Protein AF-A0A166AP50-F1 (afdb_monomer_lite)

Organism: NCBI:txid1759441

pLDDT: mean 70.01, std 17.99, range [34.53, 91.94]

Structure (mmCIF, N/CA/C/O backbone):
data_AF-A0A166AP50-F1
#
_entry.id   AF-A0A166AP50-F1
#
loop_
_atom_site.group_PDB
_atom_site.id
_atom_site.type_symbol
_atom_site.label_atom_id
_atom_site.label_alt_id
_atom_site.label_comp_id
_atom_site.label_asym_id
_atom_site.label_entity_id
_atom_site.label_seq_id
_atom_site.pdbx_PDB_ins_code
_atom_site.Cartn_x
_atom_site.Cartn_y
_atom_site.Cartn_z
_atom_site.occupancy
_atom_site.B_iso_or_equiv
_atom_site.auth_seq_id
_atom_site.auth_comp_id
_atom_site.auth_asym_id
_atom_site.auth_atom_id
_atom_site.pdbx_PDB_model_num
ATOM 1 N N . MET A 1 1 ? -9.396 -6.722 -19.749 1.00 67.81 1 MET A N 1
ATOM 2 C CA . MET A 1 1 ? -10.094 -6.698 -18.442 1.00 67.81 1 MET A CA 1
ATOM 3 C C . MET A 1 1 ? -10.634 -5.294 -18.205 1.00 67.81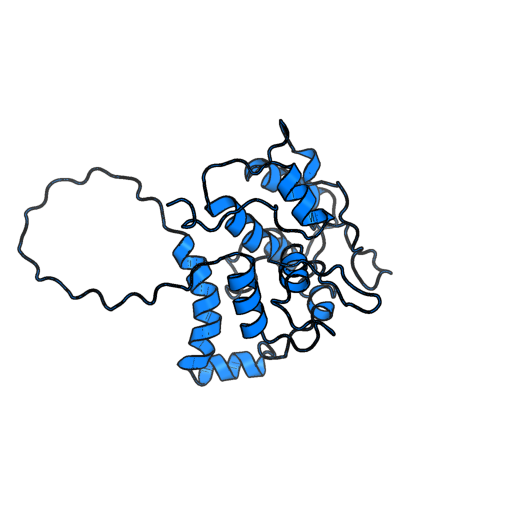 1 MET A C 1
ATOM 5 O O . MET A 1 1 ? -9.924 -4.357 -18.545 1.00 67.81 1 MET A O 1
ATOM 9 N N . ILE A 1 2 ? -11.863 -5.146 -17.704 1.00 80.31 2 ILE A N 1
ATOM 10 C CA . ILE A 1 2 ? -12.568 -3.852 -17.599 1.00 80.31 2 ILE A CA 1
ATOM 11 C C . ILE A 1 2 ? -12.226 -3.186 -16.254 1.00 80.31 2 ILE A C 1
ATOM 13 O O . ILE A 1 2 ? -12.218 -3.864 -15.229 1.00 80.31 2 ILE A O 1
ATOM 17 N N . TYR A 1 3 ? -11.908 -1.888 -16.265 1.00 83.44 3 TYR A N 1
ATOM 18 C CA . TYR A 1 3 ? -11.731 -1.074 -15.056 1.00 83.44 3 TYR A CA 1
ATOM 19 C C . TYR A 1 3 ? -13.018 -0.303 -14.770 1.00 83.44 3 TYR A C 1
ATOM 21 O O . TYR A 1 3 ? -13.539 0.373 -15.657 1.00 83.44 3 TYR A O 1
ATOM 29 N N . PHE A 1 4 ? -13.505 -0.386 -13.536 1.00 82.56 4 PHE A N 1
ATOM 30 C CA . PHE A 1 4 ? -14.665 0.363 -13.071 1.00 82.56 4 PHE A CA 1
ATOM 31 C C . PHE A 1 4 ? -14.190 1.567 -12.245 1.00 82.56 4 PHE A C 1
ATOM 33 O O . PHE A 1 4 ? -13.560 1.370 -11.201 1.00 82.56 4 PHE A O 1
ATOM 40 N N . PRO A 1 5 ? -14.444 2.815 -12.693 1.00 81.88 5 PRO A N 1
ATOM 41 C CA . PRO A 1 5 ? -14.140 3.986 -11.887 1.00 81.88 5 PRO A CA 1
ATOM 42 C C . PRO A 1 5 ? -15.022 3.970 -10.628 1.00 81.88 5 PRO A C 1
ATOM 44 O O . PRO A 1 5 ? -16.209 3.648 -10.729 1.00 81.88 5 PRO A O 1
ATOM 47 N N . PRO A 1 6 ? -14.479 4.307 -9.450 1.00 79.62 6 PRO A N 1
ATOM 48 C CA . PRO A 1 6 ? -15.275 4.234 -8.229 1.00 79.62 6 PRO A CA 1
ATOM 49 C C . PRO A 1 6 ? -16.390 5.269 -8.187 1.00 79.62 6 PRO A C 1
ATOM 51 O O . PRO A 1 6 ? -16.251 6.379 -8.704 1.00 79.62 6 PRO A O 1
ATOM 54 N N . GLN A 1 7 ? -17.489 4.870 -7.567 1.00 85.25 7 GLN A N 1
ATOM 55 C CA . GLN A 1 7 ? -18.747 5.593 -7.509 1.00 85.25 7 GLN A CA 1
ATOM 56 C C . GLN A 1 7 ? -18.867 6.371 -6.196 1.00 85.25 7 GLN A C 1
ATOM 58 O O . GLN A 1 7 ? -18.158 6.119 -5.217 1.00 85.25 7 GLN A O 1
ATOM 63 N N . THR A 1 8 ? -19.777 7.344 -6.166 1.00 84.00 8 THR A N 1
ATOM 64 C CA . THR A 1 8 ? -20.123 8.051 -4.929 1.00 84.00 8 THR A CA 1
ATOM 65 C C . THR A 1 8 ? -20.653 7.049 -3.902 1.00 84.00 8 THR A C 1
ATOM 67 O O . THR A 1 8 ? -21.642 6.371 -4.163 1.00 84.00 8 THR A O 1
ATOM 70 N N . GLY A 1 9 ? -19.999 6.969 -2.739 1.00 83.06 9 GLY A N 1
ATOM 71 C CA . GLY A 1 9 ? -20.327 6.018 -1.668 1.00 83.06 9 GLY A CA 1
ATOM 72 C C . GLY A 1 9 ? -19.375 4.822 -1.557 1.00 83.06 9 GLY A C 1
ATOM 73 O O . GLY A 1 9 ? -19.423 4.114 -0.554 1.00 83.06 9 GLY A O 1
ATOM 74 N N . ASP A 1 10 ? -18.472 4.620 -2.521 1.00 81.69 10 ASP A N 1
ATOM 75 C CA . ASP A 1 10 ? -17.470 3.557 -2.432 1.00 81.69 10 ASP A CA 1
ATOM 76 C C . ASP A 1 10 ? -16.411 3.877 -1.363 1.00 81.69 10 ASP A C 1
ATOM 78 O O . ASP A 1 10 ? -15.706 4.888 -1.435 1.00 81.69 10 ASP A O 1
ATOM 82 N N . VAL A 1 11 ? -16.225 2.968 -0.403 1.00 78.81 11 VAL A N 1
ATOM 83 C CA . VAL A 1 11 ? -15.123 3.037 0.570 1.00 78.81 11 VAL A CA 1
ATOM 84 C C . VAL A 1 11 ? -13.839 2.574 -0.109 1.00 78.81 11 VAL A C 1
ATOM 86 O O . VAL A 1 11 ? -13.743 1.423 -0.529 1.00 78.81 11 VAL A O 1
ATOM 89 N N . ARG A 1 12 ? -12.818 3.427 -0.214 1.00 80.19 12 ARG A N 1
ATOM 90 C CA . ARG A 1 12 ? -11.516 3.032 -0.777 1.00 80.19 12 ARG A CA 1
ATOM 91 C C . ARG A 1 12 ? -10.501 2.739 0.320 1.00 80.19 12 ARG A C 1
ATOM 93 O O . ARG A 1 12 ? -10.423 3.450 1.313 1.00 80.19 12 ARG A O 1
ATOM 100 N N . SER A 1 13 ? -9.670 1.723 0.101 1.00 81.38 13 SER A N 1
ATOM 101 C CA . SER A 1 13 ? -8.491 1.499 0.941 1.00 81.38 13 SER A CA 1
ATOM 102 C C . SER A 1 13 ? -7.396 2.519 0.620 1.00 81.38 13 SER A C 1
ATOM 104 O O . SER A 1 13 ? -7.182 2.860 -0.546 1.00 81.38 13 SER A O 1
ATOM 106 N N . LEU A 1 14 ? -6.648 2.946 1.641 1.00 79.88 14 LEU A N 1
ATOM 107 C CA . LEU A 1 14 ? -5.402 3.698 1.460 1.00 79.88 14 LEU A CA 1
ATOM 108 C C . LEU A 1 14 ? -4.290 2.847 0.839 1.00 79.88 14 LEU A C 1
ATOM 110 O O . LEU A 1 14 ? -3.341 3.399 0.277 1.00 79.88 14 LEU A O 1
ATOM 114 N N . LEU A 1 15 ? -4.416 1.517 0.880 1.00 83.44 15 LEU A N 1
ATOM 115 C CA . LEU A 1 15 ? -3.436 0.604 0.313 1.00 83.44 15 LEU A CA 1
ATOM 116 C C . LEU A 1 15 ? -3.458 0.681 -1.219 1.00 83.44 15 LEU A C 1
ATOM 118 O O . LEU A 1 15 ? -4.452 0.279 -1.839 1.00 83.44 15 LEU A O 1
ATOM 122 N N . PRO A 1 16 ? -2.356 1.115 -1.865 1.00 82.88 16 PRO A N 1
ATOM 123 C CA . PRO A 1 16 ? -2.308 1.223 -3.324 1.00 82.88 16 PRO A CA 1
ATOM 124 C C . PRO A 1 16 ? -2.510 -0.104 -4.026 1.00 82.88 16 PRO A C 1
ATOM 126 O O . PRO A 1 16 ? -2.957 -0.128 -5.167 1.00 82.88 16 PRO A O 1
ATOM 129 N N . ALA A 1 17 ? -2.276 -1.206 -3.319 1.00 85.19 17 ALA A N 1
ATOM 130 C CA . ALA A 1 17 ? -2.485 -2.526 -3.863 1.00 85.19 17 ALA A CA 1
ATOM 131 C C . ALA A 1 17 ? -3.955 -2.925 -4.015 1.00 85.19 17 ALA A C 1
ATOM 133 O O . ALA A 1 17 ? -4.316 -3.647 -4.940 1.00 85.19 17 ALA A O 1
ATOM 134 N N . LEU A 1 18 ? -4.820 -2.450 -3.119 1.00 88.06 18 LEU A N 1
ATOM 135 C CA . LEU A 1 18 ? -6.215 -2.884 -3.090 1.00 88.06 18 LEU A CA 1
ATOM 136 C C . LEU A 1 18 ? -7.092 -2.101 -4.060 1.00 88.06 18 LEU A C 1
ATOM 138 O O . LEU A 1 18 ? -8.064 -2.650 -4.566 1.00 88.06 18 LEU A O 1
ATOM 142 N N . GLY A 1 19 ? -6.728 -0.856 -4.375 1.00 86.19 19 GLY A N 1
ATOM 143 C CA . GLY A 1 19 ? -7.455 -0.033 -5.343 1.00 86.19 19 GLY A CA 1
ATOM 144 C C . GLY A 1 19 ? -7.592 -0.687 -6.727 1.00 86.19 19 GLY A C 1
ATOM 145 O O . GLY A 1 19 ? -8.724 -0.874 -7.176 1.00 86.19 19 GLY A O 1
ATOM 146 N N . PRO A 1 20 ? -6.493 -1.110 -7.385 1.00 88.00 20 PRO A N 1
ATOM 147 C CA . PRO A 1 20 ? -6.577 -1.787 -8.672 1.00 88.00 20 PRO A CA 1
ATOM 148 C C . PRO A 1 20 ? -7.353 -3.099 -8.595 1.00 88.00 20 PRO A C 1
ATOM 150 O O . PRO A 1 20 ? -8.113 -3.410 -9.504 1.00 88.00 20 PRO A O 1
ATOM 153 N N . VAL A 1 21 ? -7.173 -3.866 -7.517 1.00 88.94 21 VAL A N 1
ATOM 154 C CA . VAL A 1 21 ? -7.848 -5.152 -7.302 1.00 88.94 21 VAL A CA 1
ATOM 155 C C . VAL A 1 21 ? -9.364 -4.952 -7.173 1.00 88.94 21 VAL A C 1
ATOM 157 O O . VAL A 1 21 ? -10.136 -5.650 -7.832 1.00 88.94 21 VAL A O 1
ATOM 160 N N . ALA A 1 22 ? -9.793 -3.951 -6.400 1.00 88.81 22 ALA A N 1
ATOM 161 C CA . ALA A 1 22 ? -11.196 -3.574 -6.251 1.00 88.81 22 ALA A CA 1
ATOM 162 C C . ALA A 1 22 ? -11.792 -3.022 -7.554 1.00 88.81 22 ALA A C 1
ATOM 164 O O . ALA A 1 22 ? -12.825 -3.510 -8.002 1.00 88.81 22 ALA A O 1
ATOM 165 N N . GLY A 1 23 ? -11.113 -2.079 -8.221 1.00 85.62 23 GLY A N 1
ATOM 166 C CA . GLY A 1 23 ? -11.576 -1.481 -9.485 1.00 85.62 23 GLY A CA 1
ATOM 167 C C . GLY A 1 23 ? -11.667 -2.476 -10.647 1.00 85.62 23 GLY A C 1
ATOM 168 O O . GLY A 1 23 ? -12.289 -2.205 -11.670 1.00 85.62 23 GLY A O 1
ATOM 169 N N . ARG A 1 24 ? -11.058 -3.651 -10.484 1.00 88.62 24 ARG A N 1
ATOM 170 C CA . ARG A 1 24 ? -11.100 -4.789 -11.405 1.00 88.62 24 ARG A CA 1
ATOM 171 C C . ARG A 1 24 ? -12.185 -5.818 -11.063 1.00 88.62 24 ARG A C 1
ATOM 173 O O . ARG A 1 24 ? -12.319 -6.807 -11.776 1.00 88.62 24 ARG A O 1
ATOM 180 N N . GLY A 1 25 ? -12.945 -5.599 -9.989 1.00 89.25 25 GLY A N 1
ATOM 181 C CA . GLY A 1 25 ? -14.020 -6.486 -9.542 1.00 89.25 25 GLY A CA 1
ATOM 182 C C . GLY A 1 25 ? -13.542 -7.749 -8.822 1.00 89.25 25 GLY A C 1
ATOM 183 O O . GLY A 1 25 ? -14.318 -8.687 -8.670 1.00 89.25 25 GLY A O 1
ATOM 184 N N . HIS A 1 26 ? -12.279 -7.808 -8.382 1.00 90.75 26 HIS A N 1
ATOM 185 C CA . HIS A 1 26 ? -11.788 -8.943 -7.591 1.00 90.75 26 HIS A CA 1
ATOM 186 C C . HIS A 1 26 ? -12.208 -8.864 -6.118 1.00 90.75 26 HIS A C 1
ATOM 188 O O . HIS A 1 26 ? -12.173 -9.877 -5.423 1.00 90.75 26 HIS A O 1
ATOM 194 N N . LEU A 1 27 ? -12.593 -7.675 -5.643 1.00 90.12 27 LEU A N 1
ATOM 195 C CA . LEU A 1 27 ? -13.202 -7.479 -4.328 1.00 90.12 27 LEU A CA 1
ATOM 196 C C . LEU A 1 27 ? -14.706 -7.188 -4.470 1.00 90.12 27 LEU A C 1
ATOM 198 O O . LEU A 1 27 ? -15.123 -6.651 -5.500 1.00 90.12 27 LEU A O 1
ATOM 202 N N . PRO A 1 28 ? -15.524 -7.536 -3.458 1.00 84.25 28 PRO A N 1
ATOM 203 C CA . PRO A 1 28 ? -16.966 -7.314 -3.483 1.00 84.25 28 PRO A CA 1
ATOM 204 C C . PRO A 1 28 ? -17.310 -5.831 -3.727 1.00 84.25 28 PRO A C 1
ATOM 206 O O . PRO A 1 28 ? -16.818 -4.961 -3.010 1.00 84.25 28 PRO A O 1
ATOM 209 N N . PRO A 1 29 ? -18.174 -5.512 -4.704 1.00 63.59 29 PRO A N 1
ATOM 210 C CA . PRO A 1 29 ? -18.153 -4.203 -5.356 1.00 63.59 29 PRO A CA 1
ATOM 211 C C . PRO A 1 29 ? -18.789 -3.022 -4.608 1.00 63.59 29 PRO A C 1
ATOM 213 O O . PRO A 1 29 ? -18.874 -1.966 -5.217 1.00 63.59 29 PRO A O 1
ATOM 216 N N . ARG A 1 30 ? -19.328 -3.147 -3.384 1.00 61.56 30 ARG A N 1
ATOM 217 C CA . ARG A 1 30 ? -20.292 -2.114 -2.920 1.00 61.56 30 ARG A CA 1
ATOM 218 C C . ARG A 1 30 ? -20.227 -1.624 -1.488 1.00 61.56 30 ARG A C 1
ATOM 220 O O . ARG A 1 30 ? -20.853 -0.615 -1.195 1.00 61.56 30 ARG A O 1
ATOM 227 N N . LYS A 1 31 ? -19.495 -2.287 -0.601 1.00 69.31 31 LYS A N 1
ATOM 228 C CA . LYS A 1 31 ? -19.288 -1.751 0.755 1.00 69.31 31 LYS A CA 1
ATOM 229 C C . LYS A 1 31 ? -17.858 -1.867 1.236 1.00 69.31 31 LYS A C 1
ATOM 231 O O . LYS A 1 31 ? -17.455 -1.091 2.089 1.00 69.31 31 LYS A O 1
ATOM 236 N N . ASN A 1 32 ? -17.075 -2.790 0.662 1.00 70.69 32 ASN A N 1
ATOM 237 C CA . ASN A 1 32 ? -15.737 -3.104 1.164 1.00 70.69 32 ASN A CA 1
ATOM 238 C C . ASN A 1 32 ? -15.725 -3.396 2.678 1.00 70.69 32 ASN A C 1
ATOM 240 O O . ASN A 1 32 ? -14.698 -3.283 3.343 1.00 70.69 32 ASN A O 1
ATOM 244 N N . GLU A 1 33 ? -16.891 -3.789 3.175 1.00 80.75 33 GLU A N 1
ATOM 245 C CA . GLU A 1 33 ? -17.171 -4.321 4.488 1.00 80.75 33 GLU A CA 1
ATOM 246 C C . GLU A 1 33 ? -17.201 -5.840 4.343 1.00 80.75 33 GLU A C 1
ATOM 248 O O . GLU A 1 33 ? -17.450 -6.386 3.263 1.00 80.75 33 GLU A O 1
ATOM 253 N N . ASP A 1 34 ? -16.906 -6.517 5.437 1.00 86.56 34 ASP A N 1
ATOM 254 C CA . ASP A 1 34 ? -16.949 -7.963 5.544 1.00 86.56 34 ASP A CA 1
ATOM 255 C C . ASP A 1 34 ? -16.069 -8.771 4.569 1.00 86.56 34 ASP A C 1
ATOM 257 O O . ASP A 1 34 ? -16.390 -9.895 4.170 1.00 86.56 34 ASP A O 1
ATOM 261 N N . ILE A 1 35 ? -14.902 -8.239 4.205 1.00 88.50 35 ILE A N 1
ATOM 262 C CA . ILE A 1 35 ? -13.939 -8.949 3.364 1.00 88.50 35 ILE A CA 1
ATOM 263 C C . ILE A 1 35 ? -13.216 -9.992 4.215 1.00 88.50 35 ILE A C 1
ATOM 265 O O . ILE A 1 35 ? -12.346 -9.673 5.022 1.00 88.50 35 ILE A O 1
ATOM 269 N N . SER A 1 36 ? -13.529 -11.272 4.021 1.00 88.81 36 SER A N 1
ATOM 270 C CA . SER A 1 36 ? -12.737 -12.330 4.655 1.00 88.81 36 SER A CA 1
ATOM 271 C C . SER A 1 36 ? -11.266 -12.249 4.214 1.00 88.81 36 SER A C 1
ATOM 273 O O . SER A 1 36 ? -10.965 -11.901 3.067 1.00 88.81 36 SER A O 1
ATOM 275 N N . LEU A 1 37 ? -10.333 -12.621 5.096 1.00 84.06 37 LEU A N 1
ATOM 276 C CA . LEU A 1 37 ? -8.907 -12.709 4.752 1.00 84.06 37 LEU A CA 1
ATOM 277 C C . LEU A 1 37 ? -8.655 -13.587 3.519 1.00 84.06 37 LEU A C 1
ATOM 279 O O . LEU A 1 37 ? -7.808 -13.260 2.690 1.00 84.06 37 LEU A O 1
ATOM 283 N N . LEU A 1 38 ? -9.418 -14.671 3.368 1.00 86.44 38 LEU A N 1
ATOM 284 C CA . LEU A 1 38 ? -9.333 -15.555 2.210 1.00 86.44 38 LEU A CA 1
ATOM 285 C C . LEU A 1 38 ? -9.783 -14.851 0.922 1.00 86.44 38 LEU A C 1
ATOM 287 O O . LEU A 1 38 ? -9.123 -14.976 -0.110 1.00 86.44 38 LEU A O 1
ATOM 291 N N . THR A 1 39 ? -10.874 -14.080 0.977 1.00 90.00 39 THR A N 1
ATOM 292 C CA . THR A 1 39 ? -11.335 -13.245 -0.143 1.00 90.00 39 THR A CA 1
ATOM 293 C C . THR A 1 39 ? -10.261 -12.233 -0.525 1.00 90.00 39 THR A C 1
ATOM 295 O O . THR A 1 39 ? -9.935 -12.108 -1.702 1.00 90.00 39 THR A O 1
ATOM 298 N N . LEU A 1 40 ? -9.662 -11.561 0.462 1.00 88.06 40 LEU A N 1
ATOM 299 C CA . LEU A 1 40 ? -8.584 -10.599 0.242 1.00 88.06 40 LEU A CA 1
ATOM 300 C C . LEU A 1 40 ? -7.357 -11.254 -0.410 1.00 88.06 40 LEU A C 1
ATOM 302 O O . LEU A 1 40 ? -6.841 -10.740 -1.401 1.00 88.06 40 LEU A O 1
ATOM 306 N N . ALA A 1 41 ? -6.922 -12.408 0.103 1.00 87.06 41 ALA A N 1
ATOM 307 C CA . ALA A 1 41 ? -5.785 -13.154 -0.430 1.00 87.06 41 ALA A CA 1
ATOM 308 C C . ALA A 1 41 ? -6.026 -13.604 -1.879 1.00 87.06 41 ALA A C 1
ATOM 310 O O . ALA A 1 41 ? -5.181 -13.372 -2.743 1.00 87.06 41 ALA A O 1
ATOM 311 N N . ARG A 1 42 ? -7.203 -14.174 -2.177 1.00 89.31 42 ARG A N 1
ATOM 312 C CA . ARG A 1 42 ? -7.589 -14.573 -3.543 1.00 89.31 42 ARG A CA 1
ATOM 313 C C . ARG A 1 42 ? -7.677 -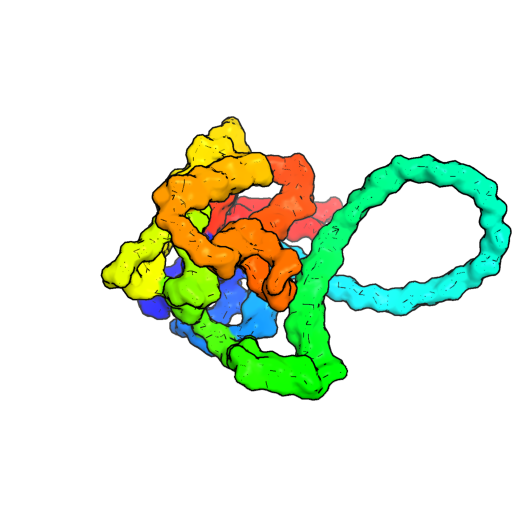13.379 -4.486 1.00 89.31 42 ARG A C 1
ATOM 315 O O . ARG A 1 42 ? -7.252 -13.479 -5.633 1.00 89.31 42 ARG A O 1
ATOM 322 N N . ALA A 1 43 ? -8.197 -12.251 -4.011 1.00 90.56 43 ALA A N 1
ATOM 323 C CA . ALA A 1 43 ? -8.304 -11.037 -4.805 1.00 90.56 43 ALA A CA 1
ATOM 324 C C . ALA A 1 43 ? -6.921 -10.468 -5.154 1.00 90.56 43 ALA A C 1
ATOM 326 O O . ALA A 1 43 ? -6.670 -10.136 -6.312 1.00 90.56 43 ALA A O 1
ATOM 327 N N . LEU A 1 44 ? -5.999 -10.424 -4.185 1.00 88.75 44 LEU A N 1
ATOM 328 C CA . LEU A 1 44 ? -4.601 -10.055 -4.418 1.00 88.75 44 LEU A CA 1
ATOM 329 C C . LEU A 1 44 ? -3.935 -11.018 -5.405 1.00 88.75 44 LEU A C 1
ATOM 331 O O . LEU A 1 44 ? -3.314 -10.574 -6.369 1.00 88.75 44 LEU A O 1
ATOM 335 N N . GLN A 1 45 ? -4.122 -12.324 -5.216 1.00 88.81 45 GLN A N 1
ATOM 336 C CA . GLN A 1 45 ? -3.575 -13.344 -6.102 1.00 88.81 45 GLN A CA 1
ATOM 337 C C . GLN A 1 45 ? -4.061 -13.164 -7.549 1.00 88.81 45 GLN A C 1
ATOM 339 O O . GLN A 1 45 ? -3.252 -13.130 -8.478 1.00 88.81 45 GLN A O 1
ATOM 344 N N . ALA A 1 46 ? -5.370 -12.985 -7.736 1.00 87.94 46 ALA A N 1
ATOM 345 C CA . ALA A 1 46 ? -5.981 -12.781 -9.044 1.00 87.94 46 ALA A CA 1
ATOM 346 C C . ALA A 1 46 ? -5.547 -11.454 -9.687 1.00 87.94 46 ALA A C 1
ATOM 348 O O . ALA A 1 46 ? -5.173 -11.428 -10.860 1.00 87.94 46 ALA A O 1
ATOM 349 N N . GLY A 1 47 ? -5.555 -10.360 -8.921 1.00 88.75 47 GLY A N 1
ATOM 350 C CA . GLY A 1 47 ? -5.259 -9.023 -9.433 1.00 88.75 47 GLY A CA 1
ATOM 351 C C . GLY A 1 47 ? -3.791 -8.810 -9.802 1.00 88.75 47 GLY A C 1
ATOM 352 O O . GLY A 1 47 ? -3.513 -8.094 -10.765 1.00 88.75 47 GLY A O 1
ATOM 353 N N . TYR A 1 48 ? -2.874 -9.467 -9.087 1.00 85.94 48 TYR A N 1
ATOM 354 C CA . TYR A 1 48 ? -1.427 -9.379 -9.308 1.00 85.94 48 TYR A CA 1
ATOM 355 C C . TYR A 1 48 ? -0.841 -10.566 -10.077 1.00 85.94 48 TYR A C 1
ATOM 357 O O . TYR A 1 48 ? 0.367 -10.621 -10.296 1.00 85.94 48 TYR A O 1
ATOM 365 N N . THR A 1 49 ? -1.673 -11.506 -10.536 1.00 86.00 49 THR A N 1
ATOM 366 C CA . THR A 1 49 ? -1.229 -12.738 -11.216 1.00 86.00 49 THR A CA 1
ATOM 367 C C . THR A 1 49 ? -0.196 -13.525 -10.405 1.00 86.00 49 THR A C 1
ATOM 369 O O . THR A 1 49 ? 0.762 -14.072 -10.956 1.00 86.00 49 THR A O 1
ATOM 372 N N . LEU A 1 50 ? -0.372 -13.558 -9.083 1.00 80.00 50 LEU A N 1
ATOM 373 C CA . LEU A 1 50 ? 0.488 -14.352 -8.215 1.00 80.00 50 LEU A CA 1
ATOM 374 C C . LEU A 1 50 ? 0.180 -15.827 -8.479 1.00 80.00 50 LEU A C 1
ATOM 376 O O . LEU A 1 50 ? -0.983 -16.244 -8.504 1.00 80.00 50 LEU A O 1
ATOM 380 N N . SER A 1 51 ? 1.217 -16.618 -8.731 1.00 73.12 51 SER A N 1
ATOM 381 C CA . SER A 1 51 ? 1.066 -18.054 -8.921 1.00 73.12 51 SER A CA 1
ATOM 382 C C . SER A 1 51 ? 0.501 -18.672 -7.643 1.00 73.12 51 SER A C 1
ATOM 384 O O . SER A 1 51 ? 0.860 -18.271 -6.534 1.00 73.12 51 SER A O 1
ATOM 386 N N . SER A 1 52 ? -0.419 -19.632 -7.783 1.00 68.06 52 SER A N 1
ATOM 387 C CA . SER A 1 52 ? -0.788 -20.448 -6.625 1.00 68.06 52 SER A CA 1
ATOM 388 C C . SER A 1 52 ? 0.479 -21.125 -6.114 1.00 68.06 52 SER A C 1
ATOM 390 O O . SER A 1 52 ? 1.261 -21.597 -6.950 1.00 68.06 52 SER A O 1
ATOM 392 N N . PRO A 1 53 ? 0.695 -21.190 -4.787 1.00 59.47 53 PRO A N 1
ATOM 393 C CA . PRO A 1 53 ? 1.787 -21.982 -4.249 1.00 59.47 53 PRO A CA 1
ATOM 394 C C . PRO A 1 53 ? 1.693 -23.378 -4.857 1.00 59.47 53 PRO A C 1
ATOM 396 O O . PRO A 1 53 ? 0.640 -24.020 -4.801 1.00 59.47 53 PRO A O 1
ATOM 399 N N . ARG A 1 54 ? 2.772 -23.822 -5.508 1.00 57.69 54 ARG A N 1
ATOM 400 C CA . ARG A 1 54 ? 2.849 -25.199 -5.982 1.00 57.69 54 ARG A CA 1
ATOM 401 C C . ARG A 1 54 ? 2.781 -26.072 -4.737 1.00 57.69 54 ARG A C 1
ATOM 403 O O . ARG A 1 54 ? 3.617 -25.962 -3.845 1.00 57.69 54 ARG A O 1
ATOM 410 N N . VAL A 1 55 ? 1.744 -26.897 -4.649 1.00 58.22 55 VAL A N 1
ATOM 411 C CA . VAL A 1 55 ? 1.750 -28.009 -3.706 1.00 58.22 55 VAL A CA 1
ATOM 412 C C . VAL A 1 55 ? 2.813 -28.948 -4.245 1.00 58.22 55 VAL A C 1
ATOM 414 O O . VAL A 1 55 ? 2.576 -29.631 -5.242 1.00 58.22 55 VAL A O 1
ATOM 417 N N . ASP A 1 56 ? 4.008 -28.890 -3.661 1.00 63.38 56 ASP A N 1
ATOM 418 C CA . ASP A 1 56 ? 5.074 -29.823 -3.988 1.00 63.38 56 ASP A CA 1
ATOM 419 C C . ASP A 1 56 ? 4.511 -31.231 -3.837 1.00 63.38 56 ASP A C 1
ATOM 421 O O . ASP A 1 56 ? 4.168 -31.678 -2.738 1.00 63.38 56 ASP A O 1
ATOM 425 N N . GLN A 1 57 ? 4.364 -31.923 -4.966 1.00 52.88 57 GLN A N 1
ATOM 426 C CA . GLN A 1 57 ? 4.108 -33.348 -4.921 1.00 52.88 57 GLN A CA 1
ATOM 427 C C . GLN A 1 57 ? 5.291 -33.985 -4.192 1.00 52.88 57 GLN A C 1
ATOM 429 O O . GLN A 1 57 ? 6.434 -33.592 -4.453 1.00 52.88 57 GLN A O 1
ATOM 434 N N . PRO A 1 58 ? 5.049 -34.938 -3.273 1.00 56.44 58 PRO A N 1
ATOM 435 C CA . PRO A 1 58 ? 6.119 -35.578 -2.528 1.00 56.44 58 PRO A CA 1
ATOM 436 C C . PRO A 1 58 ? 7.159 -36.082 -3.524 1.00 56.44 58 PRO A C 1
ATOM 438 O O . PRO A 1 58 ? 6.858 -36.942 -4.356 1.00 56.44 58 PRO A O 1
ATOM 441 N N . ARG A 1 59 ? 8.366 -35.498 -3.468 1.00 52.12 59 ARG A N 1
ATOM 442 C CA . ARG A 1 59 ? 9.505 -35.929 -4.279 1.00 52.12 59 ARG A CA 1
ATOM 443 C C . ARG A 1 59 ? 9.642 -37.430 -4.059 1.00 52.12 59 ARG A C 1
ATOM 445 O O . ARG A 1 59 ? 10.027 -37.866 -2.973 1.00 52.12 59 ARG A O 1
ATOM 452 N N . ARG A 1 60 ? 9.288 -38.226 -5.075 1.00 55.12 60 ARG A N 1
ATOM 453 C CA . ARG A 1 60 ? 9.618 -39.650 -5.099 1.00 55.12 60 ARG A CA 1
ATOM 454 C C . ARG A 1 60 ? 11.123 -39.716 -4.891 1.00 55.12 60 ARG A C 1
ATOM 456 O O . ARG A 1 60 ? 11.872 -39.189 -5.710 1.00 55.12 60 ARG A O 1
ATOM 463 N N . LYS A 1 61 ? 11.548 -40.294 -3.767 1.00 56.59 61 LYS A N 1
ATOM 464 C CA . LYS A 1 61 ? 12.953 -40.594 -3.505 1.00 56.59 61 LYS A CA 1
ATOM 465 C C . LYS A 1 61 ? 13.410 -41.539 -4.615 1.00 56.59 61 LYS A C 1
ATOM 467 O O . LYS A 1 61 ? 13.111 -42.729 -4.562 1.00 56.59 61 LYS A O 1
ATOM 472 N N . LEU A 1 62 ? 14.042 -41.000 -5.656 1.00 56.84 62 LEU A N 1
ATOM 473 C CA . LEU A 1 62 ? 14.791 -41.816 -6.600 1.00 56.84 62 LEU A CA 1
ATOM 474 C C . LEU A 1 62 ? 15.982 -42.384 -5.824 1.00 56.84 62 LEU A C 1
ATOM 476 O O . LEU A 1 62 ? 16.625 -41.662 -5.062 1.00 56.84 62 LEU A O 1
ATOM 480 N N . GLY A 1 63 ? 16.175 -43.695 -5.943 1.00 60.88 63 GLY A N 1
ATOM 481 C CA . GLY A 1 63 ? 17.120 -44.459 -5.143 1.00 60.88 63 GLY A CA 1
ATOM 482 C C . GLY A 1 63 ? 18.537 -43.898 -5.208 1.00 60.88 63 GLY A C 1
ATOM 483 O O . GLY A 1 63 ? 19.018 -43.478 -6.256 1.00 60.88 63 GLY A O 1
ATOM 484 N N . THR A 1 64 ? 19.194 -43.912 -4.057 1.00 53.34 64 THR A N 1
ATOM 485 C CA . THR A 1 64 ? 20.602 -43.576 -3.874 1.00 53.34 64 THR A CA 1
ATOM 486 C C . THR A 1 64 ? 21.482 -44.628 -4.552 1.00 53.34 64 THR A C 1
ATOM 488 O O . THR A 1 64 ? 21.585 -45.749 -4.053 1.00 53.34 64 THR A O 1
ATOM 491 N N . SER A 1 65 ? 22.138 -44.276 -5.658 1.00 58.88 65 SER A N 1
ATOM 492 C CA . SER A 1 65 ? 23.368 -44.944 -6.090 1.00 58.88 65 SER A CA 1
ATOM 493 C C . SER A 1 65 ? 24.562 -44.118 -5.621 1.00 58.88 65 SER A C 1
ATOM 495 O O . SER A 1 65 ? 24.618 -42.915 -5.869 1.00 58.88 65 SER A O 1
ATOM 497 N N . ASN A 1 66 ? 25.485 -44.775 -4.920 1.00 60.81 66 ASN A N 1
ATOM 498 C CA . ASN A 1 66 ? 26.726 -44.211 -4.399 1.00 60.81 66 ASN A CA 1
ATOM 499 C C . ASN A 1 66 ? 27.513 -43.493 -5.502 1.00 60.81 66 ASN A C 1
ATOM 501 O O . ASN A 1 66 ? 27.919 -44.137 -6.469 1.00 60.81 66 ASN A O 1
ATOM 505 N N . GLN A 1 67 ? 27.765 -42.196 -5.332 1.00 49.09 67 GLN A N 1
ATOM 506 C CA . GLN A 1 67 ? 28.764 -41.489 -6.120 1.00 49.09 67 GLN A CA 1
ATOM 507 C C . GLN A 1 67 ? 29.667 -40.660 -5.206 1.00 49.09 67 GLN A C 1
ATOM 509 O O . GLN A 1 67 ? 29.231 -40.023 -4.249 1.00 49.09 67 GLN A O 1
ATOM 514 N N . GLU A 1 68 ? 30.946 -40.816 -5.502 1.00 56.91 68 GLU A N 1
ATOM 515 C CA . GLU A 1 68 ? 32.154 -40.416 -4.801 1.00 56.91 68 GLU A CA 1
ATOM 516 C C . GLU A 1 68 ? 32.305 -38.887 -4.728 1.00 56.91 68 GLU A C 1
ATOM 518 O O . GLU A 1 68 ? 31.984 -38.170 -5.675 1.00 56.91 68 GLU A O 1
ATOM 523 N N . TYR A 1 69 ? 32.763 -38.396 -3.573 1.00 51.09 69 TYR A N 1
ATOM 524 C CA . TYR A 1 69 ? 32.929 -36.975 -3.257 1.00 51.09 69 TYR A CA 1
ATOM 525 C C . TYR A 1 69 ? 34.041 -36.334 -4.105 1.00 51.09 69 TYR A C 1
ATOM 527 O O . TYR A 1 69 ? 35.208 -36.700 -3.976 1.00 51.09 69 TYR A O 1
ATOM 535 N N . ALA A 1 70 ? 33.691 -35.309 -4.883 1.00 54.19 70 ALA A N 1
ATOM 536 C CA . ALA A 1 70 ? 34.617 -34.285 -5.371 1.00 54.19 70 ALA A CA 1
ATOM 537 C C . ALA A 1 70 ? 34.343 -32.955 -4.627 1.00 54.19 70 ALA A C 1
ATOM 539 O O . ALA A 1 70 ? 33.210 -32.739 -4.187 1.00 54.19 70 ALA A O 1
ATOM 540 N N . PRO A 1 71 ? 35.353 -32.087 -4.422 1.00 53.06 71 PRO A N 1
ATOM 541 C CA . PRO A 1 71 ? 35.208 -30.862 -3.637 1.00 53.06 71 PRO A CA 1
ATOM 542 C C . PRO A 1 71 ? 34.319 -29.838 -4.355 1.00 53.06 71 PRO A C 1
ATOM 544 O O . PRO A 1 71 ? 34.461 -29.615 -5.553 1.00 53.06 71 PRO A O 1
ATOM 547 N N . ALA A 1 72 ? 33.393 -29.251 -3.596 1.00 43.91 72 ALA A N 1
ATOM 548 C CA . ALA A 1 72 ? 32.371 -28.330 -4.073 1.00 43.91 72 ALA A CA 1
ATOM 549 C C . ALA A 1 72 ? 32.946 -26.943 -4.393 1.00 43.91 72 ALA A C 1
ATOM 551 O O . ALA A 1 72 ? 33.512 -26.288 -3.514 1.00 43.91 72 ALA A O 1
ATOM 552 N N . ASP A 1 73 ? 32.722 -26.490 -5.625 1.00 42.88 73 ASP A N 1
ATOM 553 C CA . ASP A 1 73 ? 32.672 -25.072 -5.959 1.00 42.88 73 ASP A CA 1
ATOM 554 C C . ASP A 1 73 ? 31.420 -24.465 -5.302 1.00 42.88 73 ASP A C 1
ATOM 556 O O . ASP A 1 73 ? 30.328 -25.037 -5.348 1.00 42.88 73 ASP A O 1
ATOM 560 N N . ILE A 1 74 ? 31.597 -23.333 -4.617 1.00 43.41 74 ILE A N 1
ATOM 561 C CA . ILE A 1 74 ? 30.505 -22.565 -4.013 1.00 43.41 74 ILE A CA 1
ATOM 562 C C . ILE A 1 74 ? 29.838 -21.781 -5.143 1.00 43.41 74 ILE A C 1
ATOM 564 O O . ILE A 1 74 ? 30.246 -20.664 -5.453 1.00 43.41 74 ILE A O 1
ATOM 568 N N . ASP A 1 75 ? 28.832 -22.384 -5.768 1.00 38.94 75 ASP A N 1
ATOM 569 C CA . ASP A 1 75 ? 27.852 -21.650 -6.560 1.00 38.94 75 ASP A CA 1
ATOM 570 C C . ASP A 1 75 ? 26.846 -20.995 -5.599 1.00 38.94 75 ASP A C 1
ATOM 572 O O . ASP A 1 75 ? 26.163 -21.670 -4.822 1.00 38.94 75 ASP A O 1
ATOM 576 N N . ASP A 1 76 ? 26.779 -19.661 -5.630 1.00 41.78 76 ASP A N 1
ATOM 577 C CA . ASP A 1 76 ? 25.734 -18.865 -4.984 1.00 41.78 76 ASP A CA 1
ATOM 578 C C . ASP A 1 76 ? 24.383 -19.176 -5.649 1.00 41.78 76 ASP A C 1
ATOM 580 O O . ASP A 1 76 ? 23.964 -18.528 -6.613 1.00 41.78 76 ASP A O 1
ATOM 584 N N . ASP A 1 77 ? 23.694 -20.193 -5.132 1.00 36.19 77 ASP A N 1
ATOM 585 C CA . ASP A 1 77 ? 22.324 -20.513 -5.519 1.00 36.19 77 ASP A CA 1
ATOM 586 C C . ASP A 1 77 ? 21.411 -19.311 -5.197 1.00 36.19 77 ASP A C 1
ATOM 588 O O . ASP A 1 77 ? 21.319 -18.886 -4.035 1.00 36.19 77 ASP A O 1
ATOM 592 N N . PRO A 1 78 ? 20.690 -18.741 -6.182 1.00 39.38 78 PRO A N 1
ATOM 593 C CA . PRO A 1 78 ? 19.727 -17.689 -5.912 1.00 39.38 78 PRO A CA 1
ATOM 594 C C . PRO A 1 78 ? 18.603 -18.252 -5.034 1.00 39.38 78 PRO A C 1
ATOM 596 O O . PRO A 1 78 ? 17.800 -19.081 -5.459 1.00 39.38 78 PRO A O 1
ATOM 599 N N . VAL A 1 79 ? 18.546 -17.784 -3.787 1.00 37.56 79 VAL A N 1
ATOM 600 C CA . VAL A 1 79 ? 17.490 -18.118 -2.826 1.00 37.56 79 VAL A CA 1
ATOM 601 C C . VAL A 1 79 ? 16.122 -17.744 -3.416 1.00 37.56 79 VAL A C 1
ATOM 603 O O . VAL A 1 79 ? 15.818 -16.572 -3.633 1.00 37.56 79 VAL A O 1
ATOM 606 N N . ASP A 1 80 ? 15.293 -18.757 -3.675 1.00 40.25 80 ASP A N 1
ATOM 607 C CA . ASP A 1 80 ? 13.996 -18.637 -4.352 1.00 40.25 80 ASP A CA 1
ATOM 608 C C . ASP A 1 80 ? 12.914 -18.053 -3.411 1.00 40.25 80 ASP A C 1
ATOM 610 O O . ASP A 1 80 ? 12.180 -18.761 -2.708 1.00 40.25 80 ASP A O 1
ATOM 614 N N . ASP A 1 81 ? 12.839 -16.719 -3.353 1.00 41.19 81 ASP A N 1
ATOM 615 C CA . ASP A 1 81 ? 11.931 -15.949 -2.485 1.00 41.19 81 ASP A CA 1
ATOM 616 C C . ASP A 1 81 ? 10.436 -16.043 -2.895 1.00 41.19 81 ASP A C 1
ATOM 618 O O . ASP A 1 81 ? 9.562 -15.697 -2.088 1.00 41.19 81 ASP A O 1
ATOM 622 N N . ILE A 1 82 ? 10.101 -16.591 -4.082 1.00 34.53 82 ILE A N 1
ATOM 623 C CA . ILE A 1 82 ? 8.710 -16.899 -4.508 1.00 34.53 82 ILE A CA 1
ATOM 624 C C . ILE A 1 82 ? 8.022 -17.816 -3.490 1.00 34.53 82 ILE A C 1
ATOM 626 O O . ILE A 1 82 ? 6.831 -17.659 -3.190 1.00 34.53 82 ILE A O 1
ATOM 630 N N . THR A 1 83 ? 8.791 -18.736 -2.906 1.00 41.28 83 THR A N 1
ATOM 631 C CA . THR A 1 83 ? 8.327 -19.721 -1.924 1.00 41.28 83 THR A CA 1
ATOM 632 C C . THR A 1 83 ? 7.673 -19.046 -0.710 1.00 41.28 83 THR A C 1
ATOM 634 O O . THR A 1 83 ? 6.648 -19.509 -0.214 1.00 41.28 83 THR A O 1
ATOM 637 N N . ARG A 1 84 ? 8.153 -17.861 -0.307 1.00 47.09 84 ARG A N 1
ATOM 638 C CA . ARG A 1 84 ? 7.728 -17.188 0.932 1.00 47.09 84 ARG A CA 1
ATOM 639 C C . ARG A 1 84 ? 6.390 -16.448 0.847 1.00 47.09 84 ARG A C 1
ATOM 641 O O . ARG A 1 84 ? 5.730 -16.267 1.869 1.00 47.09 84 ARG A O 1
ATOM 648 N N . VAL A 1 85 ? 5.963 -16.000 -0.337 1.00 37.78 85 VAL A N 1
ATOM 649 C CA . VAL A 1 85 ? 4.624 -15.392 -0.525 1.00 37.78 85 VAL A CA 1
ATOM 650 C C . VAL A 1 85 ? 3.563 -16.482 -0.609 1.00 37.78 85 VAL A C 1
ATOM 652 O O . VAL A 1 85 ? 2.505 -16.372 0.019 1.00 37.78 85 VAL A O 1
ATOM 655 N N . GLY A 1 86 ? 3.898 -17.559 -1.327 1.00 45.47 86 GLY A N 1
ATOM 656 C CA . GLY A 1 86 ? 3.169 -18.814 -1.271 1.00 45.47 86 GLY A CA 1
ATOM 657 C C . GLY A 1 86 ? 2.975 -19.263 0.172 1.00 45.47 86 GLY A C 1
ATOM 658 O O . GLY A 1 86 ? 1.860 -19.617 0.522 1.00 45.47 86 GLY A O 1
ATOM 659 N N . ASP A 1 87 ? 3.992 -19.130 1.027 1.00 44.06 87 ASP A N 1
ATOM 660 C CA . ASP A 1 87 ? 3.916 -19.494 2.443 1.00 44.06 87 ASP A CA 1
ATOM 661 C C . ASP A 1 87 ? 2.958 -18.633 3.277 1.00 44.06 87 ASP A C 1
ATOM 663 O O . ASP A 1 87 ? 2.310 -19.174 4.161 1.00 44.06 87 ASP A O 1
ATOM 667 N N . VAL A 1 88 ? 2.788 -17.330 3.020 1.00 44.84 88 VAL A N 1
ATOM 668 C CA . VAL A 1 88 ? 1.803 -16.509 3.765 1.00 44.84 88 VAL A CA 1
ATOM 669 C C . VAL A 1 88 ? 0.377 -16.877 3.363 1.00 44.84 88 VAL A C 1
ATOM 671 O O . VAL A 1 88 ? -0.480 -17.068 4.226 1.00 44.84 88 VAL A O 1
ATOM 674 N N . VAL A 1 89 ? 0.124 -17.042 2.060 1.00 47.69 89 VAL A N 1
ATOM 675 C CA . VAL A 1 89 ? -1.173 -17.531 1.568 1.00 47.69 89 VAL A CA 1
ATOM 676 C C . VAL A 1 89 ? -1.408 -18.966 2.041 1.00 47.69 89 VAL A C 1
ATOM 678 O O . VAL A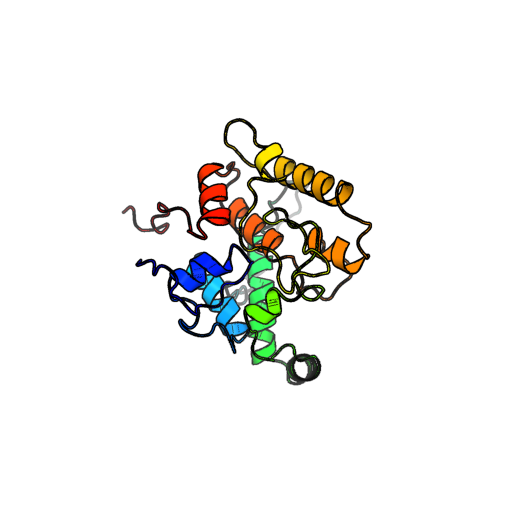 1 89 ? -2.505 -19.280 2.477 1.00 47.69 89 VAL A O 1
ATOM 681 N N . LYS A 1 90 ? -0.379 -19.815 2.056 1.00 48.47 90 LYS A N 1
ATOM 682 C CA . LYS A 1 90 ? -0.407 -21.181 2.593 1.00 48.47 90 LYS A CA 1
ATOM 683 C C . LYS A 1 90 ? -0.627 -21.188 4.100 1.00 48.47 90 LYS A C 1
ATOM 685 O O . LYS A 1 90 ? -1.379 -22.018 4.565 1.00 48.47 90 LYS A O 1
ATOM 690 N N . ILE A 1 91 ? -0.086 -20.254 4.878 1.00 45.91 91 ILE A N 1
ATOM 691 C CA . ILE A 1 91 ? -0.385 -20.146 6.315 1.00 45.91 91 ILE A CA 1
ATOM 692 C C . ILE A 1 91 ? -1.863 -19.802 6.517 1.00 45.91 91 ILE A C 1
ATOM 694 O O . ILE A 1 91 ? -2.517 -20.428 7.344 1.00 45.91 91 ILE A O 1
ATOM 698 N N . VAL A 1 92 ? -2.409 -18.860 5.742 1.00 43.09 92 VAL A N 1
ATOM 699 C CA . VAL A 1 92 ? -3.827 -18.471 5.838 1.00 43.09 92 VAL A CA 1
ATOM 700 C C . VAL A 1 92 ? -4.759 -19.585 5.335 1.00 43.09 92 VAL A C 1
ATOM 702 O O . VAL A 1 92 ? -5.770 -19.853 5.973 1.00 43.09 92 VAL A O 1
ATOM 705 N N . VAL A 1 93 ? -4.410 -20.268 4.241 1.00 45.84 93 VAL A N 1
ATOM 706 C CA . VAL A 1 93 ? -5.217 -21.334 3.614 1.00 45.84 93 VAL A CA 1
ATOM 707 C C . VAL A 1 93 ? -5.068 -22.683 4.337 1.00 45.84 93 VAL A C 1
ATOM 709 O O . VAL A 1 93 ? -6.052 -23.391 4.519 1.00 45.84 93 VAL A O 1
ATOM 712 N N . SER A 1 94 ? -3.872 -23.051 4.807 1.00 41.19 94 SER A N 1
ATOM 713 C CA . SER A 1 94 ? -3.628 -24.298 5.554 1.00 41.19 94 SER A CA 1
ATOM 714 C C . SER A 1 94 ? -4.090 -24.225 7.013 1.00 41.19 94 SER A C 1
ATOM 716 O O . SER A 1 94 ? -4.446 -25.257 7.578 1.00 41.19 94 SER A O 1
ATOM 718 N N . ALA A 1 95 ? -4.153 -23.036 7.633 1.00 41.19 95 ALA A N 1
ATOM 719 C CA . ALA A 1 95 ? -4.758 -22.874 8.963 1.00 41.19 95 ALA A CA 1
ATOM 720 C C . ALA A 1 95 ? -6.269 -23.181 8.977 1.00 41.19 95 ALA A C 1
ATOM 722 O O . ALA A 1 95 ? -6.809 -23.524 10.028 1.00 41.19 95 ALA A O 1
ATOM 723 N N . GLU A 1 96 ? -6.934 -23.091 7.823 1.00 42.19 96 GLU A N 1
ATOM 724 C CA . GLU A 1 96 ? -8.343 -23.454 7.647 1.00 42.19 96 GLU A CA 1
ATOM 725 C C . GLU A 1 96 ? -8.538 -24.968 7.451 1.00 42.19 96 GLU A C 1
ATOM 727 O O . GLU A 1 96 ? -9.583 -25.499 7.819 1.00 42.19 96 GLU A O 1
ATOM 732 N N . GLN A 1 97 ? -7.531 -25.675 6.920 1.00 45.44 97 GLN A N 1
ATOM 733 C CA . GLN A 1 97 ? -7.669 -27.075 6.505 1.00 45.44 97 GLN A CA 1
ATOM 734 C C . GLN A 1 97 ? -7.210 -28.112 7.543 1.00 45.44 97 GLN A C 1
ATOM 736 O O . GLN A 1 97 ? -7.801 -29.185 7.558 1.00 45.44 97 GLN A O 1
ATOM 741 N N . ASP A 1 98 ? -6.244 -27.822 8.435 1.00 42.78 98 ASP A N 1
ATOM 742 C CA . ASP A 1 98 ? -5.574 -28.919 9.175 1.00 42.78 98 ASP A CA 1
ATOM 743 C C . ASP A 1 98 ? -5.355 -28.776 10.695 1.00 42.78 98 ASP A C 1
ATOM 745 O O . ASP A 1 98 ? -4.828 -29.702 11.308 1.00 42.78 98 ASP A O 1
ATOM 749 N N . THR A 1 99 ? -5.763 -27.700 11.386 1.00 47.44 99 THR A N 1
ATOM 750 C CA . THR A 1 99 ? -5.613 -27.673 12.865 1.00 47.44 99 THR A CA 1
ATOM 751 C C . THR A 1 99 ? -6.733 -26.931 13.612 1.00 47.44 99 THR A C 1
ATOM 753 O O . THR A 1 99 ? -6.773 -25.697 13.614 1.00 47.44 99 THR A O 1
ATOM 756 N N . PRO A 1 100 ? -7.577 -27.642 14.394 1.00 54.44 100 PRO A N 1
ATOM 757 C CA . PRO A 1 100 ? -8.615 -27.034 15.236 1.00 54.44 100 PRO A CA 1
ATOM 758 C C . PRO A 1 100 ? -8.075 -25.988 16.223 1.00 54.44 100 PRO A C 1
ATOM 760 O O . PRO A 1 100 ? -8.791 -25.075 16.619 1.00 54.44 100 PRO A O 1
ATOM 763 N N . LEU A 1 101 ? -6.803 -26.097 16.625 1.00 47.69 101 LEU A N 1
ATOM 764 C CA . LEU A 1 101 ? -6.185 -25.226 17.627 1.00 47.69 101 LEU A CA 1
ATOM 765 C C . LEU A 1 101 ? -5.674 -23.893 17.048 1.00 47.69 101 LEU A C 1
ATOM 767 O O . LEU A 1 101 ? -5.791 -22.862 17.714 1.00 47.69 101 LEU A O 1
ATOM 771 N N . ALA A 1 102 ? -5.142 -23.886 15.819 1.00 48.41 102 ALA A N 1
ATOM 772 C CA . ALA A 1 102 ? -4.723 -22.655 15.141 1.00 48.41 102 ALA A CA 1
ATOM 773 C C . ALA A 1 102 ? -5.943 -21.841 14.697 1.00 48.41 102 ALA A C 1
ATOM 775 O O . ALA A 1 102 ? -5.991 -20.631 14.928 1.00 48.41 102 ALA A O 1
ATOM 776 N N . LEU A 1 103 ? -6.968 -22.527 14.179 1.00 44.25 103 LEU A N 1
ATOM 777 C CA . LEU A 1 103 ? -8.262 -21.933 13.859 1.00 44.25 103 LEU A CA 1
ATOM 778 C C . LEU A 1 103 ? -8.913 -21.323 15.109 1.00 44.25 103 LEU A C 1
ATOM 780 O O . LEU A 1 103 ? -9.318 -20.166 15.086 1.00 44.25 103 LEU A O 1
ATOM 784 N N . LYS A 1 104 ? -8.922 -22.039 16.244 1.00 46.16 104 LYS A N 1
ATOM 785 C CA . LYS A 1 104 ? -9.471 -21.533 17.515 1.00 46.16 104 LYS A CA 1
ATOM 786 C C . LYS A 1 104 ? -8.726 -20.302 18.040 1.00 46.16 104 LYS A C 1
ATOM 788 O O . LYS A 1 104 ? -9.374 -19.372 18.508 1.00 46.16 104 LYS A O 1
ATOM 793 N N . ARG A 1 105 ? -7.394 -20.244 17.913 1.00 48.91 105 ARG A N 1
ATOM 794 C CA . ARG A 1 105 ? -6.601 -19.050 18.270 1.00 48.91 105 ARG A CA 1
ATOM 795 C C . ARG A 1 105 ? -6.851 -17.874 17.324 1.00 48.91 105 ARG A C 1
ATOM 797 O O . ARG A 1 105 ? -6.918 -16.747 17.797 1.00 48.91 105 ARG A O 1
ATOM 804 N N . CYS A 1 106 ? -7.037 -18.128 16.028 1.00 44.50 106 CYS A N 1
ATOM 805 C CA . CYS A 1 106 ? -7.410 -17.099 15.053 1.00 44.50 106 CYS A CA 1
ATOM 806 C C . CYS A 1 106 ? -8.839 -16.574 15.277 1.00 44.50 106 CYS A C 1
ATOM 808 O O . CYS A 1 106 ? -9.088 -15.380 15.141 1.00 44.50 106 CYS A O 1
ATOM 810 N N . LEU A 1 107 ? -9.776 -17.443 15.665 1.00 47.22 107 LEU A N 1
ATOM 811 C CA . LEU A 1 107 ? -11.130 -17.047 16.061 1.00 47.22 107 LEU A CA 1
ATOM 812 C C . LEU A 1 107 ? -11.103 -16.187 17.334 1.00 47.22 107 LEU A C 1
ATOM 814 O O . LEU A 1 107 ? -11.735 -15.138 17.379 1.00 47.22 107 LEU A O 1
ATOM 818 N N . GLN A 1 108 ? -10.335 -16.596 18.349 1.00 54.31 108 GLN A N 1
ATOM 819 C CA . GLN A 1 108 ? -10.228 -15.885 19.630 1.00 54.31 108 GLN A CA 1
ATOM 820 C C . GLN A 1 108 ? -9.502 -14.538 19.530 1.00 54.31 108 GLN A C 1
ATOM 822 O O . GLN A 1 108 ? -9.811 -13.630 20.293 1.00 54.31 108 GLN A O 1
ATOM 827 N N . SER A 1 109 ? -8.560 -14.385 18.596 1.00 60.88 109 SER A N 1
ATOM 828 C CA . SER A 1 109 ? -7.868 -13.112 18.355 1.00 60.88 109 SER A CA 1
ATOM 829 C C . SER A 1 109 ? -8.649 -12.146 17.459 1.00 60.88 109 SER A C 1
ATOM 831 O O . SER A 1 109 ? -8.154 -11.063 17.153 1.00 60.88 109 SER A O 1
ATOM 833 N N . GLY A 1 110 ? -9.841 -12.538 16.995 1.00 57.19 110 GLY A N 1
ATOM 834 C CA . GLY A 1 110 ? -10.606 -11.778 16.011 1.00 57.19 110 GLY A CA 1
ATOM 835 C C . GLY A 1 110 ? -9.968 -11.770 14.618 1.00 57.19 110 GLY A C 1
ATOM 836 O O . GLY A 1 110 ? -10.395 -11.008 13.762 1.00 57.19 110 GLY A O 1
ATOM 837 N N . PHE A 1 111 ? -8.971 -12.615 14.344 1.00 60.34 111 PHE A N 1
ATOM 838 C CA . PHE A 1 111 ? -8.284 -12.678 13.048 1.00 60.34 111 PHE A CA 1
ATOM 839 C C . PHE A 1 111 ? -9.208 -13.114 11.902 1.00 60.34 111 PHE A C 1
ATOM 841 O O . PHE A 1 111 ? -8.994 -12.736 10.758 1.00 60.34 111 PHE A O 1
ATOM 848 N N . LEU A 1 112 ? -10.262 -13.870 12.214 1.00 64.06 112 LEU A N 1
ATOM 849 C CA . LEU A 1 112 ? -11.317 -14.239 11.265 1.00 64.06 112 LEU A CA 1
ATOM 850 C C . LEU A 1 112 ? -12.511 -13.280 11.285 1.00 64.06 112 LEU A C 1
ATOM 852 O O . LEU A 1 112 ? -13.520 -13.562 10.639 1.00 64.06 112 LEU A O 1
A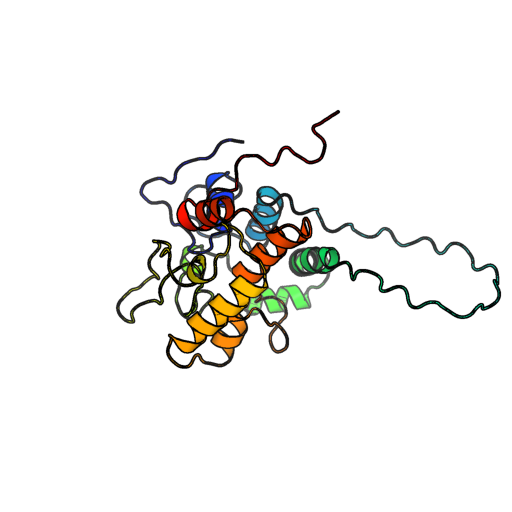TOM 856 N N . THR A 1 113 ? -12.415 -12.153 12.003 1.00 76.31 113 THR A N 1
ATOM 857 C CA . THR A 1 113 ? -13.408 -11.099 11.810 1.00 76.31 113 THR A CA 1
ATOM 858 C C . THR A 1 113 ? -13.290 -10.601 10.376 1.00 76.31 113 THR A C 1
ATOM 860 O O . THR A 1 113 ? -12.177 -10.374 9.887 1.00 76.31 113 THR A O 1
ATOM 863 N N . PRO A 1 114 ? -14.417 -10.493 9.666 1.00 81.56 114 PRO A N 1
ATOM 864 C CA . PRO A 1 114 ? -14.412 -9.933 8.334 1.00 81.56 114 PRO A CA 1
ATOM 865 C C . PRO A 1 114 ? -13.725 -8.554 8.338 1.00 81.56 114 PRO A C 1
ATOM 867 O O . PRO A 1 114 ? -14.032 -7.689 9.159 1.00 81.56 114 PRO A O 1
ATOM 870 N N . LEU A 1 115 ? -12.740 -8.360 7.460 1.00 84.31 115 LEU A N 1
ATOM 871 C CA . LEU A 1 115 ? -12.011 -7.102 7.355 1.00 84.31 115 LEU A CA 1
ATOM 872 C C . LEU A 1 115 ? -12.872 -6.085 6.616 1.00 84.31 115 LEU A C 1
ATOM 874 O O . LEU A 1 115 ? -13.284 -6.311 5.480 1.00 84.31 115 LEU A O 1
ATOM 878 N N . SER A 1 116 ? -13.069 -4.922 7.222 1.00 84.25 116 SER A N 1
ATOM 879 C CA . SER A 1 116 ? -13.487 -3.743 6.472 1.00 84.25 116 SER A CA 1
ATOM 880 C C . SER A 1 116 ? -12.257 -3.007 5.945 1.00 84.25 116 SER A C 1
ATOM 882 O O . SER A 1 116 ? -11.297 -2.797 6.694 1.00 84.25 116 SER A O 1
ATOM 884 N N . LEU A 1 117 ? -12.280 -2.542 4.690 1.00 82.75 117 LEU A N 1
ATOM 885 C CA . LEU A 1 117 ? -11.228 -1.653 4.180 1.00 82.75 117 LEU A CA 1
ATOM 886 C C . LEU A 1 117 ? -11.152 -0.349 4.983 1.00 82.75 117 LEU A C 1
ATOM 888 O O . LEU A 1 117 ? -10.059 0.205 5.095 1.00 82.75 117 LEU A O 1
ATOM 892 N N . SER A 1 118 ? -12.259 0.103 5.591 1.00 80.31 118 SER A N 1
ATOM 893 C CA . SER A 1 118 ? -12.244 1.238 6.527 1.00 80.31 118 SER A CA 1
ATOM 894 C C . SER A 1 118 ? -11.470 0.921 7.818 1.00 80.31 118 SER A C 1
ATOM 896 O O . SER A 1 118 ? -10.819 1.788 8.394 1.00 80.31 118 SER A O 1
ATOM 898 N N . GLY A 1 119 ? -11.462 -0.346 8.240 1.00 82.19 119 GLY A N 1
ATOM 899 C CA . GLY A 1 119 ? -10.699 -0.811 9.400 1.00 82.19 119 GLY A CA 1
ATOM 900 C C . GLY A 1 119 ? -9.188 -0.855 9.161 1.00 82.19 119 GLY A C 1
ATOM 901 O O . GLY A 1 119 ? -8.416 -0.762 10.111 1.00 82.19 119 GLY A O 1
ATOM 902 N N . ILE A 1 120 ? -8.756 -0.971 7.899 1.00 81.38 120 ILE A N 1
ATOM 903 C CA . ILE A 1 120 ? -7.334 -0.924 7.520 1.00 81.38 120 ILE A CA 1
ATOM 904 C C . ILE A 1 120 ? -6.784 0.500 7.645 1.00 81.38 120 ILE A C 1
ATOM 906 O O . ILE A 1 120 ? -5.627 0.678 8.006 1.00 81.38 120 ILE A O 1
ATOM 910 N N . VAL A 1 121 ? -7.612 1.501 7.339 1.00 79.12 121 VAL A N 1
ATOM 911 C CA . VAL A 1 121 ? -7.228 2.922 7.335 1.00 79.12 121 VAL A CA 1
ATOM 912 C C . VAL A 1 121 ? -7.396 3.589 8.698 1.00 79.12 121 VAL A C 1
ATOM 914 O O . VAL A 1 121 ? -7.140 4.780 8.829 1.00 79.12 121 VAL A O 1
ATOM 917 N N . THR A 1 122 ? -7.867 2.835 9.695 1.00 81.00 122 THR A N 1
ATOM 918 C CA . THR A 1 122 ? -7.953 3.324 11.068 1.00 81.00 122 THR A CA 1
ATOM 919 C C . THR A 1 122 ? -6.529 3.474 11.616 1.00 81.00 122 THR A C 1
ATOM 921 O O . THR A 1 122 ? -5.774 2.492 11.533 1.00 81.00 122 THR A O 1
ATOM 924 N N . PRO A 1 123 ? -6.170 4.649 12.164 1.00 77.31 123 PRO A N 1
ATOM 925 C CA . PRO A 1 123 ? -4.855 4.866 12.760 1.00 77.31 123 PRO A CA 1
ATOM 926 C C . PRO A 1 123 ? -4.560 3.825 13.846 1.00 77.31 123 PRO A C 1
ATOM 928 O O . PRO A 1 123 ? -5.471 3.243 14.447 1.00 77.31 123 PRO A O 1
ATOM 931 N N . ASP A 1 124 ? -3.272 3.547 14.041 1.00 75.56 124 ASP A N 1
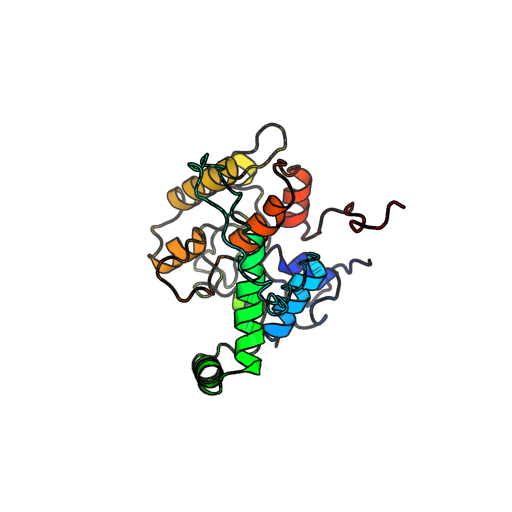ATOM 932 C CA . ASP A 1 124 ? -2.731 2.620 15.047 1.00 75.56 124 ASP A CA 1
ATOM 933 C C . ASP A 1 124 ? -3.158 1.149 14.897 1.00 75.56 124 ASP A C 1
ATOM 935 O O . ASP A 1 124 ? -2.918 0.316 15.777 1.00 75.56 124 ASP A O 1
ATOM 939 N N . ARG A 1 125 ? -3.768 0.782 13.762 1.00 80.69 125 ARG A N 1
ATOM 940 C CA . ARG A 1 125 ? -4.048 -0.620 13.411 1.00 80.69 125 ARG A CA 1
ATOM 941 C C . ARG A 1 125 ? -3.079 -1.146 12.364 1.00 80.69 125 ARG A C 1
ATOM 943 O O . ARG A 1 125 ? -2.259 -2.018 12.650 1.00 80.69 125 ARG A O 1
ATOM 950 N N . ILE A 1 126 ? -3.247 -0.671 11.134 1.00 80.00 126 ILE A N 1
ATOM 951 C CA . ILE A 1 126 ? -2.440 -1.049 9.965 1.00 80.00 126 ILE A CA 1
ATOM 952 C C . ILE A 1 126 ? -1.893 0.213 9.306 1.00 80.00 126 ILE A C 1
ATOM 954 O O . ILE A 1 126 ? -0.737 0.223 8.888 1.00 80.00 126 ILE A O 1
ATOM 958 N N . GLU A 1 127 ? -2.724 1.254 9.214 1.00 83.69 127 GLU A N 1
ATOM 959 C CA . GLU A 1 127 ? -2.268 2.606 8.919 1.00 83.69 127 GLU A CA 1
ATOM 960 C C . GLU A 1 127 ? -1.303 3.064 10.017 1.00 83.69 127 GLU A C 1
ATOM 962 O O . GLU A 1 127 ? -1.512 2.799 11.204 1.00 83.69 127 GLU A O 1
ATOM 967 N N . HIS A 1 128 ? -0.192 3.640 9.577 1.00 86.25 128 HIS A N 1
ATOM 968 C CA . HIS A 1 128 ? 0.888 4.100 10.424 1.00 86.25 128 HIS A CA 1
ATOM 969 C C . HIS A 1 128 ? 1.465 5.380 9.815 1.00 86.25 128 HIS A C 1
ATOM 971 O O . HIS A 1 128 ? 1.485 5.546 8.587 1.00 86.25 128 HIS A O 1
ATOM 977 N N . ASP A 1 129 ? 2.023 6.232 10.668 1.00 87.81 129 ASP A N 1
ATOM 978 C CA . ASP A 1 129 ? 2.797 7.389 10.235 1.00 87.81 129 ASP A CA 1
ATOM 979 C C . ASP A 1 129 ? 4.004 6.976 9.378 1.00 87.81 129 ASP A C 1
ATOM 981 O O . ASP A 1 129 ? 4.429 5.818 9.354 1.00 87.81 129 ASP A O 1
ATOM 985 N N . MET A 1 130 ? 4.571 7.933 8.643 1.00 88.06 130 MET A N 1
ATOM 986 C CA . MET A 1 130 ? 5.715 7.729 7.745 1.00 88.06 130 MET A CA 1
ATOM 987 C C . MET A 1 130 ? 5.401 6.844 6.537 1.00 88.06 130 MET A C 1
ATOM 989 O O . MET A 1 130 ? 6.254 6.105 6.035 1.00 88.06 130 MET A O 1
ATOM 993 N N . SER A 1 131 ? 4.171 6.893 6.033 1.00 87.44 131 SER A N 1
ATOM 994 C CA . SER A 1 131 ? 3.861 6.273 4.749 1.00 87.44 131 SER A CA 1
ATOM 995 C C . SER A 1 131 ? 4.664 6.916 3.618 1.00 87.44 131 SER A C 1
ATOM 997 O O . SER A 1 131 ? 4.805 8.131 3.533 1.00 87.44 131 SER A O 1
ATOM 999 N N . LEU A 1 132 ? 5.158 6.090 2.694 1.00 89.06 132 LEU A N 1
ATOM 1000 C CA . LEU A 1 132 ? 5.868 6.577 1.506 1.00 89.06 132 LEU A CA 1
ATOM 1001 C C . LEU A 1 132 ? 4.924 7.161 0.449 1.00 89.06 132 LEU A C 1
ATOM 1003 O O . LEU A 1 132 ? 5.382 7.780 -0.507 1.00 89.06 132 LEU A O 1
ATOM 1007 N N . ALA A 1 133 ? 3.619 6.916 0.578 1.00 86.19 133 ALA A N 1
ATOM 1008 C CA . ALA A 1 133 ? 2.635 7.240 -0.449 1.00 86.19 133 ALA A CA 1
ATOM 1009 C C . ALA A 1 133 ? 1.629 8.320 -0.026 1.00 86.19 133 ALA A C 1
ATOM 1011 O O . ALA A 1 133 ? 0.950 8.862 -0.892 1.00 86.19 133 ALA A O 1
ATOM 1012 N N . HIS A 1 134 ? 1.502 8.627 1.266 1.00 86.56 134 HIS A N 1
ATOM 1013 C CA . HIS A 1 134 ? 0.579 9.640 1.789 1.00 86.56 134 HIS A CA 1
ATOM 1014 C C . HIS A 1 134 ? 1.197 10.365 2.988 1.00 86.56 134 HIS A C 1
ATOM 1016 O O . HIS A 1 134 ? 2.113 9.846 3.619 1.00 86.56 134 HIS A O 1
ATOM 1022 N N . ARG A 1 135 ? 0.715 11.580 3.291 1.00 87.62 135 ARG A N 1
ATOM 1023 C CA . ARG A 1 135 ? 1.147 12.305 4.499 1.00 87.62 135 ARG A CA 1
ATOM 1024 C C . ARG A 1 135 ? 0.617 11.611 5.760 1.00 87.62 135 ARG A C 1
ATOM 1026 O O . ARG A 1 135 ? -0.390 10.903 5.688 1.00 87.62 135 ARG A O 1
ATOM 1033 N N . ASN A 1 136 ? 1.291 11.862 6.881 1.00 87.56 136 ASN A N 1
ATOM 1034 C CA . ASN A 1 136 ? 0.837 11.464 8.212 1.00 87.56 136 ASN A CA 1
ATOM 1035 C C . ASN A 1 136 ? -0.565 12.008 8.492 1.00 87.56 136 ASN A C 1
ATOM 1037 O O . ASN A 1 136 ? -0.951 13.065 7.972 1.00 87.56 136 ASN A O 1
ATOM 1041 N N . MET A 1 137 ? -1.300 11.282 9.326 1.00 85.50 137 MET A N 1
ATOM 1042 C CA . MET A 1 137 ? -2.594 11.734 9.809 1.00 85.50 137 MET A CA 1
ATOM 1043 C C . MET A 1 137 ? -2.379 12.884 10.794 1.00 85.50 137 MET A C 1
ATOM 1045 O O . MET A 1 137 ? -1.537 12.807 11.686 1.00 85.50 137 MET A O 1
ATOM 1049 N N . LEU A 1 138 ? -3.120 13.978 10.630 1.00 85.94 138 LEU A N 1
ATOM 1050 C CA . LEU A 1 138 ? -3.184 14.984 11.688 1.00 85.94 138 LEU A CA 1
ATOM 1051 C C . LEU A 1 138 ? -4.054 14.435 12.819 1.00 85.94 138 LEU A C 1
ATOM 1053 O O . LEU A 1 138 ? -5.025 13.739 12.550 1.00 85.94 138 LEU A O 1
ATOM 1057 N N . TRP A 1 139 ? -3.750 14.782 14.071 1.00 79.38 139 TRP A N 1
ATOM 1058 C CA . TRP A 1 139 ? -4.466 14.243 15.237 1.00 79.38 139 TRP A CA 1
ATOM 1059 C C . TRP A 1 139 ? -5.994 14.488 15.204 1.00 79.38 139 TRP A C 1
ATOM 1061 O O . TRP A 1 139 ? -6.751 13.763 15.842 1.00 79.38 139 TRP A O 1
ATOM 1071 N N . GLU A 1 140 ? -6.442 15.495 14.445 1.00 85.81 140 GLU A N 1
ATOM 1072 C CA . GLU A 1 140 ? -7.850 15.893 14.277 1.00 85.81 140 GLU A CA 1
ATOM 1073 C C . GLU A 1 140 ? -8.542 15.195 13.096 1.00 85.81 140 GLU A C 1
ATOM 1075 O O . GLU A 1 140 ? -9.764 15.271 12.955 1.00 85.81 140 GLU A O 1
ATOM 1080 N N . GLU A 1 141 ? -7.785 14.534 12.218 1.00 82.69 141 GLU A N 1
ATOM 1081 C CA . GLU A 1 141 ? -8.323 13.830 11.057 1.00 82.69 141 GLU A CA 1
ATOM 1082 C C . GLU A 1 141 ? -8.701 12.392 11.448 1.00 82.69 141 GLU A C 1
ATOM 1084 O O . GLU A 1 141 ? -7.940 11.680 12.089 1.00 82.69 141 GLU A O 1
ATOM 1089 N N . GLN A 1 142 ? -9.890 11.934 11.042 1.00 80.50 142 GLN A N 1
ATOM 1090 C CA . GLN A 1 142 ? -10.332 10.554 11.302 1.00 80.50 142 GLN A CA 1
ATOM 1091 C C . GLN A 1 142 ? -9.629 9.526 10.395 1.00 80.50 142 GLN A C 1
ATOM 1093 O O . GLN A 1 142 ? -9.578 8.336 10.707 1.00 80.50 142 GLN A O 1
ATOM 1098 N N . TYR A 1 143 ? -9.136 9.979 9.242 1.00 78.50 143 TYR A N 1
ATOM 1099 C CA . TYR A 1 143 ? -8.535 9.144 8.212 1.00 78.50 143 TYR A CA 1
ATOM 1100 C C . TYR A 1 143 ? -7.352 9.865 7.589 1.00 78.50 143 TYR A C 1
ATOM 1102 O O . TYR A 1 143 ? -7.418 11.075 7.362 1.00 78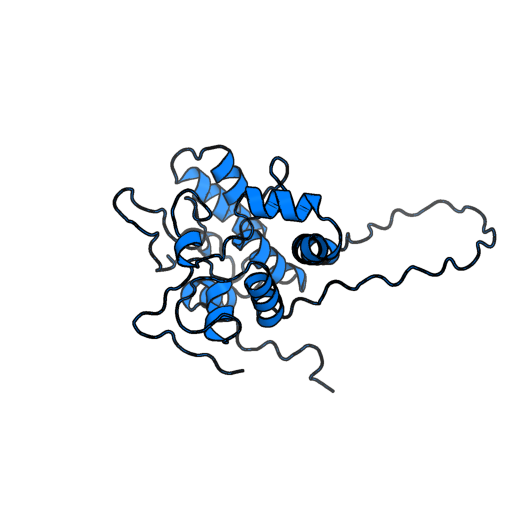.50 143 TYR A O 1
ATOM 1110 N N . ALA A 1 144 ? -6.315 9.111 7.223 1.00 75.00 144 ALA A N 1
ATOM 1111 C CA . ALA A 1 144 ? -5.202 9.689 6.495 1.00 75.00 144 ALA A CA 1
ATOM 1112 C C . ALA A 1 144 ? -5.712 10.183 5.133 1.00 75.00 144 ALA A C 1
ATOM 1114 O O . ALA A 1 144 ? -6.581 9.555 4.508 1.00 75.00 144 ALA A O 1
ATOM 1115 N N . PRO A 1 145 ? -5.186 11.303 4.637 1.00 78.50 145 PRO A N 1
ATOM 1116 C CA . PRO A 1 145 ? -5.614 11.860 3.368 1.00 78.50 145 PRO A CA 1
ATOM 1117 C C . PRO A 1 145 ? -5.361 10.874 2.235 1.00 78.50 145 PRO A C 1
ATOM 1119 O O . PRO A 1 145 ? -4.267 10.346 2.037 1.00 78.50 145 PRO A O 1
ATOM 1122 N N . PHE A 1 146 ? -6.401 10.677 1.433 1.00 71.19 146 PHE A N 1
ATOM 1123 C CA . PHE A 1 146 ? -6.365 9.758 0.304 1.00 71.19 146 PHE A CA 1
ATOM 1124 C C . PHE A 1 146 ? -5.467 10.245 -0.843 1.00 71.19 146 PHE A C 1
ATOM 1126 O O . PHE A 1 146 ? -5.019 9.440 -1.665 1.00 71.19 146 PHE A O 1
ATOM 1133 N N . GLN A 1 147 ? -5.223 11.558 -0.926 1.00 76.94 147 GLN A N 1
ATOM 1134 C CA . GLN A 1 147 ? -4.373 12.136 -1.958 1.00 76.94 147 GLN A CA 1
ATOM 1135 C C . GLN A 1 147 ? -2.934 11.699 -1.738 1.00 76.94 147 GLN A C 1
ATOM 1137 O O . GLN A 1 147 ? -2.266 12.141 -0.802 1.00 76.94 147 GLN A O 1
ATOM 1142 N N . ALA A 1 148 ? -2.461 10.852 -2.651 1.00 73.50 148 ALA A N 1
ATOM 1143 C CA . ALA A 1 148 ? -1.055 10.545 -2.726 1.00 73.50 148 ALA A CA 1
ATOM 1144 C C . ALA A 1 148 ? -0.291 11.845 -2.949 1.00 73.50 148 ALA A C 1
ATOM 1146 O O . ALA A 1 148 ? -0.438 12.509 -3.980 1.00 73.50 148 ALA A O 1
ATOM 1147 N N . THR A 1 149 ? 0.519 12.227 -1.975 1.00 74.75 149 THR A N 1
ATOM 1148 C CA . THR A 1 149 ? 1.449 13.321 -2.179 1.00 74.75 149 THR A CA 1
ATOM 1149 C C . THR A 1 149 ? 2.485 12.833 -3.185 1.00 74.75 149 THR A C 1
ATOM 1151 O O . THR A 1 149 ? 2.940 11.692 -3.141 1.00 74.75 149 THR A O 1
ATOM 1154 N N . ARG A 1 150 ? 2.948 13.710 -4.082 1.00 72.00 150 ARG A N 1
ATOM 1155 C CA . ARG A 1 150 ? 4.180 13.461 -4.862 1.00 72.00 150 ARG A CA 1
ATOM 1156 C C . ARG A 1 150 ? 5.424 13.383 -3.939 1.00 72.00 150 ARG A C 1
ATOM 1158 O O . ARG A 1 150 ? 6.552 13.479 -4.400 1.00 72.00 150 ARG A O 1
ATOM 1165 N N . GLY A 1 151 ? 5.210 13.300 -2.627 1.00 70.44 151 GLY A N 1
ATOM 1166 C CA . GLY A 1 151 ? 6.165 13.554 -1.569 1.00 70.44 151 GLY A CA 1
ATOM 1167 C C . GLY A 1 151 ? 7.015 12.338 -1.240 1.00 70.44 151 GLY A C 1
ATOM 1168 O O . GLY A 1 151 ? 6.592 11.202 -1.423 1.00 70.44 151 GLY A O 1
ATOM 1169 N N . GLN A 1 152 ? 8.220 12.649 -0.759 1.00 76.88 152 GLN A N 1
ATOM 1170 C CA . GLN A 1 152 ? 9.291 11.790 -0.241 1.00 76.88 152 GLN A CA 1
ATOM 1171 C C . GLN A 1 152 ? 9.776 10.653 -1.144 1.00 76.88 152 GLN A C 1
ATOM 1173 O O . GLN A 1 152 ? 10.972 10.626 -1.420 1.00 76.88 152 GLN A O 1
ATOM 1178 N N . LEU A 1 153 ? 8.900 9.779 -1.642 1.00 84.38 153 LEU A N 1
ATOM 1179 C CA . LEU A 1 153 ? 9.271 8.651 -2.497 1.00 84.38 153 LEU A CA 1
ATOM 1180 C C . LEU A 1 153 ? 9.844 9.102 -3.845 1.00 84.38 153 LEU A C 1
ATOM 1182 O O . LEU A 1 153 ? 10.831 8.563 -4.324 1.00 84.38 153 LEU A O 1
ATOM 1186 N N . MET A 1 154 ? 9.246 10.132 -4.443 1.00 86.81 154 MET A N 1
ATOM 1187 C CA . MET A 1 154 ? 9.650 10.643 -5.761 1.00 86.81 154 MET A CA 1
ATOM 1188 C C . MET A 1 154 ? 10.855 11.599 -5.683 1.00 86.81 154 MET A C 1
ATOM 1190 O O . MET A 1 154 ? 11.298 12.118 -6.697 1.00 86.81 154 MET A O 1
ATOM 1194 N N . GLN A 1 155 ? 11.379 11.889 -4.486 1.00 90.06 155 GLN A N 1
ATOM 1195 C CA . GLN A 1 155 ? 12.524 12.800 -4.328 1.00 90.06 155 GLN A CA 1
ATOM 1196 C C . GLN A 1 155 ? 13.868 12.115 -4.603 1.00 90.06 155 GLN A C 1
ATOM 1198 O O . GLN A 1 155 ? 14.834 12.800 -4.920 1.00 90.06 155 GLN A O 1
ATOM 1203 N N . ASP A 1 156 ? 13.926 10.786 -4.482 1.00 88.75 156 ASP A N 1
ATOM 1204 C CA . ASP A 1 156 ? 15.124 9.986 -4.778 1.00 88.75 156 ASP A CA 1
ATOM 1205 C C . ASP A 1 156 ? 15.158 9.450 -6.205 1.00 88.75 156 ASP A C 1
ATOM 1207 O O . ASP A 1 156 ? 16.059 8.686 -6.553 1.00 88.75 156 ASP A O 1
ATOM 1211 N N . GLU A 1 157 ? 14.166 9.790 -7.028 1.00 88.44 157 GLU A N 1
ATOM 1212 C CA . GLU A 1 157 ? 14.103 9.278 -8.387 1.00 88.44 157 GLU A CA 1
ATOM 1213 C C . GLU A 1 157 ? 15.315 9.751 -9.200 1.00 88.44 157 GLU A C 1
ATOM 1215 O O . GLU A 1 157 ? 15.721 10.914 -9.150 1.00 88.44 157 GLU A O 1
ATOM 1220 N N . LYS A 1 158 ? 15.896 8.837 -9.980 1.00 89.25 158 LYS A N 1
ATOM 1221 C CA . LYS A 1 158 ? 17.000 9.150 -10.887 1.00 89.25 158 LYS A CA 1
ATOM 1222 C C . LYS A 1 158 ? 16.671 8.602 -12.266 1.00 89.25 158 LYS A C 1
ATOM 1224 O O . LYS A 1 158 ? 16.399 7.414 -12.402 1.00 89.25 158 LYS A O 1
ATOM 1229 N N . HIS A 1 159 ? 16.710 9.465 -13.282 1.00 90.94 159 HIS A N 1
ATOM 1230 C CA . HIS A 1 159 ? 16.428 9.108 -14.680 1.00 90.94 159 HIS A CA 1
ATOM 1231 C C . HIS A 1 159 ? 15.072 8.406 -14.889 1.00 90.94 159 HIS A C 1
ATOM 1233 O O . HIS A 1 159 ? 14.997 7.450 -15.651 1.00 90.94 159 HIS A O 1
ATOM 1239 N N . ASP A 1 160 ? 14.015 8.851 -14.198 1.00 88.50 160 ASP A N 1
ATOM 1240 C CA . ASP A 1 160 ? 12.679 8.229 -14.249 1.00 88.50 160 ASP A CA 1
ATOM 1241 C C . ASP A 1 160 ? 12.649 6.745 -13.834 1.00 88.50 160 ASP A C 1
ATOM 1243 O O . ASP A 1 160 ? 11.775 5.979 -14.255 1.00 88.50 160 ASP A O 1
ATOM 1247 N N . LEU A 1 161 ? 13.583 6.335 -12.973 1.00 88.44 161 LEU A N 1
ATOM 1248 C CA . LEU A 1 161 ? 13.685 4.979 -12.448 1.00 88.44 161 LEU A CA 1
ATOM 1249 C C . LEU A 1 161 ? 13.684 4.975 -10.916 1.00 88.44 161 LEU A C 1
ATOM 1251 O O . LEU A 1 161 ? 14.307 5.817 -10.260 1.00 88.44 161 LEU A O 1
ATOM 1255 N N . MET A 1 162 ? 13.008 3.974 -10.348 1.00 88.38 162 MET A N 1
ATOM 1256 C CA . MET A 1 162 ? 12.997 3.700 -8.913 1.00 88.38 162 MET A CA 1
ATOM 1257 C C . MET A 1 162 ? 13.588 2.313 -8.647 1.00 88.38 162 MET A C 1
ATOM 1259 O O . MET A 1 162 ? 13.173 1.327 -9.255 1.00 88.38 162 MET A O 1
ATOM 1263 N N . ASN A 1 163 ? 14.570 2.237 -7.750 1.00 88.50 163 ASN A N 1
ATOM 1264 C CA . ASN A 1 163 ? 15.161 0.979 -7.297 1.00 88.50 163 ASN A CA 1
ATOM 1265 C C . ASN A 1 163 ? 15.012 0.837 -5.770 1.00 88.50 163 ASN A C 1
ATOM 1267 O O . ASN A 1 163 ? 14.518 1.740 -5.090 1.00 88.50 163 ASN A O 1
ATOM 1271 N N . ALA A 1 164 ? 15.440 -0.306 -5.228 1.00 86.44 164 ALA A N 1
ATOM 1272 C CA . ALA A 1 164 ? 15.358 -0.581 -3.794 1.00 86.44 164 ALA A CA 1
ATOM 1273 C C . ALA A 1 164 ? 16.152 0.429 -2.943 1.00 86.44 164 ALA A C 1
ATOM 1275 O O . ALA A 1 164 ? 15.698 0.807 -1.865 1.00 86.44 164 ALA A O 1
ATOM 1276 N N . GLU A 1 165 ? 17.296 0.915 -3.438 1.00 88.62 165 GLU A N 1
ATOM 1277 C CA . GLU A 1 165 ? 18.108 1.925 -2.751 1.00 88.62 165 GLU A CA 1
ATOM 1278 C C . GLU A 1 165 ? 17.352 3.254 -2.619 1.00 88.62 165 GLU A C 1
ATOM 1280 O O . GLU A 1 165 ? 17.332 3.851 -1.543 1.00 88.62 165 GLU A O 1
ATOM 1285 N N . HIS A 1 166 ? 16.677 3.702 -3.681 1.00 89.62 166 HIS A N 1
ATOM 1286 C CA . HIS A 1 166 ? 15.851 4.908 -3.646 1.00 89.62 166 HIS A CA 1
ATOM 1287 C C . HIS A 1 166 ? 14.705 4.763 -2.634 1.00 89.62 166 HIS A C 1
ATOM 1289 O O . HIS A 1 166 ? 14.433 5.687 -1.872 1.00 89.62 166 HIS A O 1
ATOM 1295 N N . VAL A 1 167 ? 14.066 3.590 -2.562 1.00 88.88 167 VAL A N 1
ATOM 1296 C CA . VAL A 1 167 ? 12.998 3.339 -1.578 1.00 88.88 167 VAL A CA 1
ATOM 1297 C C . VAL A 1 167 ? 13.535 3.329 -0.151 1.00 88.88 167 VAL A C 1
ATOM 1299 O O . VAL A 1 167 ? 12.906 3.911 0.734 1.00 88.88 167 VAL A O 1
ATOM 1302 N N . ALA A 1 168 ? 14.713 2.746 0.075 1.00 89.12 168 ALA A N 1
ATOM 1303 C CA . ALA A 1 168 ? 15.374 2.776 1.375 1.00 89.12 168 ALA A CA 1
ATOM 1304 C C . ALA A 1 168 ? 15.723 4.212 1.805 1.00 89.12 168 ALA A C 1
ATOM 1306 O O . ALA A 1 168 ? 15.421 4.608 2.930 1.00 89.12 168 ALA A O 1
ATOM 1307 N N . LYS A 1 169 ? 16.280 5.033 0.904 1.00 91.94 169 LYS A N 1
ATOM 1308 C CA . LYS A 1 169 ? 16.564 6.456 1.173 1.00 91.94 169 LYS A CA 1
ATOM 1309 C C . LYS A 1 169 ? 15.296 7.242 1.497 1.00 91.94 169 LYS A C 1
ATOM 1311 O O . LYS A 1 169 ? 15.266 7.992 2.476 1.00 91.94 169 LYS A O 1
ATOM 1316 N N . SER A 1 170 ? 14.233 7.016 0.730 1.00 90.19 170 SER A N 1
ATOM 1317 C CA . SER A 1 170 ? 12.938 7.655 0.953 1.00 90.19 170 SER A CA 1
ATOM 1318 C C . SER A 1 170 ? 12.356 7.270 2.310 1.00 90.19 170 SER A C 1
ATOM 1320 O O . SER A 1 170 ? 11.824 8.132 3.007 1.00 90.19 170 SER A O 1
ATOM 1322 N N . ARG A 1 171 ? 12.526 6.008 2.727 1.00 89.81 171 ARG A N 1
ATOM 1323 C CA . ARG A 1 171 ? 12.133 5.530 4.057 1.00 89.81 171 ARG A CA 1
ATOM 1324 C C . ARG A 1 171 ? 12.917 6.221 5.164 1.00 89.81 171 ARG A C 1
ATOM 1326 O O . ARG A 1 171 ? 12.294 6.755 6.071 1.00 89.81 171 ARG A O 1
ATOM 1333 N N . VAL A 1 172 ? 14.245 6.273 5.073 1.00 90.94 172 VAL A N 1
ATOM 1334 C CA . VAL A 1 172 ? 15.083 6.943 6.084 1.00 90.94 172 VAL A CA 1
ATOM 1335 C C . VAL A 1 172 ? 14.698 8.417 6.228 1.00 90.94 172 VAL A C 1
ATOM 1337 O O . VAL A 1 172 ? 14.596 8.926 7.340 1.00 90.94 172 VAL A O 1
ATOM 1340 N N . ARG A 1 173 ? 14.420 9.117 5.120 1.00 90.69 173 ARG A N 1
ATOM 1341 C CA . ARG A 1 173 ? 13.919 10.498 5.192 1.00 90.69 173 ARG A CA 1
ATOM 1342 C C . ARG A 1 173 ? 12.542 10.601 5.837 1.00 90.69 173 ARG A C 1
ATOM 1344 O O . ARG A 1 173 ? 12.337 11.524 6.618 1.00 90.69 173 ARG A O 1
ATOM 1351 N N . ALA A 1 174 ? 11.620 9.699 5.504 1.00 89.56 174 ALA A N 1
ATOM 1352 C CA . ALA A 1 174 ? 10.298 9.662 6.122 1.00 89.56 174 ALA A CA 1
ATOM 1353 C C . ALA A 1 174 ? 10.406 9.459 7.640 1.00 89.56 174 ALA A C 1
ATOM 1355 O O . ALA A 1 174 ? 9.767 10.187 8.396 1.00 89.56 174 ALA A O 1
ATOM 1356 N N . GLU A 1 175 ? 11.285 8.548 8.069 1.00 89.75 175 GLU A N 1
ATOM 1357 C CA . GLU A 1 175 ? 11.582 8.286 9.479 1.00 89.75 175 GLU A CA 1
ATOM 1358 C C . GLU A 1 175 ? 12.179 9.501 10.192 1.00 89.75 175 GLU A C 1
ATOM 1360 O O . GLU A 1 175 ? 11.732 9.860 11.276 1.00 89.75 175 GLU A O 1
ATOM 1365 N N . ASN A 1 176 ? 13.122 10.197 9.559 1.00 90.19 176 ASN A N 1
ATOM 1366 C CA . ASN A 1 176 ? 13.749 11.381 10.147 1.00 90.19 176 ASN A CA 1
ATOM 1367 C C . ASN A 1 176 ? 12.830 12.615 10.195 1.00 90.19 176 ASN A C 1
ATOM 1369 O O . ASN A 1 176 ? 13.087 13.535 10.968 1.00 90.19 176 ASN A O 1
ATOM 1373 N N . ALA A 1 177 ? 11.804 12.682 9.342 1.00 89.31 177 ALA A N 1
ATOM 1374 C CA . ALA A 1 177 ? 10.909 13.837 9.232 1.00 89.31 177 ALA A CA 1
ATOM 1375 C C . ALA A 1 177 ? 9.685 13.766 10.159 1.00 89.31 177 ALA A C 1
ATOM 1377 O O . ALA A 1 177 ? 8.947 14.745 10.267 1.00 89.31 177 ALA A O 1
ATOM 1378 N N . SER A 1 178 ? 9.440 12.619 10.787 1.00 85.94 178 SER A N 1
ATOM 1379 C CA . SER A 1 178 ? 8.256 12.363 11.604 1.00 85.94 178 SER A CA 1
ATOM 1380 C C . SER A 1 178 ? 8.658 12.176 13.074 1.00 85.94 178 SER A C 1
ATOM 1382 O O . SER A 1 178 ? 9.815 11.849 13.350 1.00 85.94 178 SER A O 1
ATOM 1384 N N . PRO A 1 179 ? 7.746 12.409 14.041 1.00 85.50 179 PRO A N 1
ATOM 1385 C CA . PRO A 1 179 ? 8.015 12.146 15.452 1.00 85.50 179 PRO A CA 1
ATOM 1386 C C . PRO A 1 179 ? 8.505 10.713 15.683 1.00 85.50 179 PRO A C 1
ATOM 1388 O O . PRO A 1 179 ? 8.249 9.822 14.871 1.00 85.50 179 PRO A O 1
ATOM 1391 N N . THR A 1 180 ? 9.194 10.484 16.803 1.00 83.81 180 THR A N 1
ATOM 1392 C CA . THR A 1 180 ? 9.648 9.148 17.206 1.00 83.81 180 THR A CA 1
ATOM 1393 C C . THR A 1 180 ? 8.475 8.172 17.223 1.00 83.81 180 THR A C 1
ATOM 1395 O O . THR A 1 180 ? 7.596 8.298 18.074 1.00 83.81 180 THR A O 1
ATOM 1398 N N . LEU A 1 181 ? 8.481 7.209 16.297 1.00 81.62 181 LEU A N 1
ATOM 1399 C CA . LEU A 1 181 ? 7.544 6.089 16.319 1.00 81.62 181 LEU A CA 1
ATOM 1400 C C . LEU A 1 181 ? 7.784 5.234 17.553 1.00 81.62 181 LEU A C 1
ATOM 1402 O O . LEU A 1 181 ? 8.924 5.073 18.007 1.00 81.62 181 LEU A O 1
ATOM 1406 N N . ASP A 1 182 ? 6.719 4.601 18.028 1.00 86.00 182 ASP A N 1
ATOM 1407 C CA . ASP A 1 182 ? 6.902 3.443 18.884 1.00 86.00 182 ASP A CA 1
ATOM 1408 C C . ASP A 1 182 ? 7.574 2.290 18.104 1.00 86.00 182 ASP A C 1
ATOM 1410 O O . ASP A 1 182 ? 7.626 2.261 16.868 1.00 86.00 182 ASP A O 1
ATOM 1414 N N . GLY A 1 183 ? 8.133 1.319 18.829 1.00 83.19 183 GLY A N 1
ATOM 1415 C CA . GLY A 1 183 ? 8.843 0.200 18.204 1.00 83.19 183 GLY A CA 1
ATOM 1416 C C . GLY A 1 183 ? 7.971 -0.637 17.257 1.00 83.19 183 GLY A C 1
ATOM 1417 O O . GLY A 1 183 ? 8.486 -1.166 16.276 1.00 83.19 183 GLY A O 1
ATOM 1418 N N . LEU A 1 184 ? 6.660 -0.729 17.509 1.00 79.94 184 LEU A N 1
ATOM 1419 C CA . LEU A 1 184 ? 5.725 -1.516 16.703 1.00 79.94 184 LEU A CA 1
ATOM 1420 C C . LEU A 1 184 ? 5.425 -0.825 15.367 1.00 79.94 184 LEU A C 1
ATOM 1422 O O . LEU A 1 184 ? 5.451 -1.469 14.317 1.00 79.94 184 LEU A O 1
ATOM 1426 N N . GLN A 1 185 ? 5.173 0.481 15.395 1.00 80.19 185 GLN A N 1
ATOM 1427 C CA . GLN A 1 185 ? 4.982 1.305 14.209 1.00 80.19 185 GLN A CA 1
ATOM 1428 C C . GLN A 1 185 ? 6.268 1.359 13.375 1.00 80.19 185 GLN A C 1
ATOM 1430 O O . GLN A 1 185 ? 6.203 1.243 12.151 1.00 80.19 185 GLN A O 1
ATOM 1435 N N . ALA A 1 186 ? 7.441 1.454 14.015 1.00 83.50 186 ALA A N 1
ATOM 1436 C CA . ALA A 1 186 ? 8.729 1.438 13.320 1.00 83.50 186 ALA A CA 1
ATOM 1437 C C . ALA A 1 186 ? 8.975 0.103 12.594 1.00 83.50 186 ALA A C 1
ATOM 1439 O O . ALA A 1 186 ? 9.393 0.091 11.434 1.00 83.50 186 ALA A O 1
ATOM 1440 N N . GLU A 1 187 ? 8.676 -1.028 13.240 1.00 81.06 187 GLU A N 1
ATOM 1441 C CA . GLU A 1 187 ? 8.761 -2.352 12.609 1.00 81.06 187 GLU A CA 1
ATOM 1442 C C . GLU A 1 187 ? 7.765 -2.496 11.449 1.00 81.06 187 GLU A C 1
ATOM 1444 O O . GLU A 1 187 ? 8.141 -2.945 10.361 1.00 81.06 187 GLU A O 1
ATOM 1449 N N . ALA A 1 188 ? 6.513 -2.065 11.641 1.00 77.19 188 ALA A N 1
ATOM 1450 C CA . ALA A 1 188 ? 5.500 -2.083 10.591 1.00 77.19 188 ALA A CA 1
ATOM 1451 C C . ALA A 1 188 ? 5.935 -1.243 9.379 1.00 77.19 188 ALA A C 1
ATOM 1453 O O . ALA A 1 188 ? 5.878 -1.734 8.249 1.00 77.19 188 ALA A O 1
ATOM 1454 N N . ALA A 1 189 ? 6.445 -0.028 9.602 1.00 77.75 189 ALA A N 1
ATOM 1455 C CA . ALA A 1 189 ? 6.927 0.859 8.548 1.00 77.75 189 ALA A CA 1
ATOM 1456 C C . ALA A 1 189 ? 8.115 0.259 7.773 1.00 77.75 189 ALA A C 1
ATOM 1458 O O . ALA A 1 189 ? 8.144 0.324 6.539 1.00 77.75 189 ALA A O 1
ATOM 1459 N N . ARG A 1 190 ? 9.069 -0.380 8.460 1.00 79.19 190 ARG A N 1
ATOM 1460 C CA . ARG A 1 190 ? 10.231 -1.032 7.825 1.00 79.19 190 ARG A CA 1
ATOM 1461 C C . ARG A 1 190 ? 9.865 -2.319 7.090 1.00 79.19 190 ARG A C 1
ATOM 1463 O O . ARG A 1 190 ? 10.501 -2.662 6.098 1.00 79.19 190 ARG A O 1
ATOM 1470 N N . GLY A 1 191 ? 8.804 -3.001 7.523 1.00 69.19 191 GLY A N 1
ATOM 1471 C CA . GLY A 1 191 ? 8.428 -4.316 7.002 1.00 69.19 191 GLY A CA 1
ATOM 1472 C C . GLY A 1 191 ? 9.317 -5.453 7.524 1.00 69.19 191 GLY A C 1
ATOM 1473 O O . GLY A 1 191 ? 9.224 -6.575 7.017 1.00 69.19 191 GLY A O 1
ATOM 1474 N N . ASP A 1 192 ? 10.140 -5.180 8.541 1.00 48.03 192 ASP A N 1
ATOM 1475 C CA . ASP A 1 192 ? 11.053 -6.137 9.164 1.00 48.03 192 ASP A CA 1
ATOM 1476 C C . ASP A 1 192 ? 10.315 -6.984 10.207 1.00 48.03 192 ASP A C 1
ATOM 1478 O O . ASP A 1 192 ? 10.066 -6.580 11.338 1.00 48.03 192 ASP A O 1
ATOM 1482 N N . GLY A 1 193 ? 9.952 -8.206 9.817 1.00 40.97 193 GLY A N 1
ATOM 1483 C CA . GLY A 1 193 ? 9.156 -9.135 10.626 1.00 40.97 193 GLY A CA 1
ATOM 1484 C C . GLY A 1 193 ? 9.942 -9.968 11.644 1.00 40.97 193 GLY A C 1
ATOM 1485 O O . GLY A 1 193 ? 9.540 -11.098 11.916 1.00 40.97 193 GLY A O 1
ATOM 1486 N N . HIS A 1 194 ? 11.075 -9.491 12.170 1.00 40.84 194 HIS A N 1
ATOM 1487 C CA . HIS A 1 194 ? 11.966 -10.356 12.957 1.00 40.84 194 HIS A CA 1
ATOM 1488 C C . HIS A 1 194 ? 11.500 -10.614 14.405 1.00 40.84 194 HIS A C 1
ATOM 1490 O O . HIS A 1 194 ? 11.979 -11.571 15.018 1.00 40.84 194 HIS A O 1
ATOM 1496 N N . ARG A 1 195 ? 10.564 -9.815 14.953 1.00 38.84 195 ARG A N 1
ATOM 1497 C CA . ARG A 1 195 ? 10.099 -9.928 16.356 1.00 38.84 195 ARG A CA 1
ATOM 1498 C C . ARG A 1 195 ? 8.586 -10.073 16.575 1.00 38.84 195 ARG A C 1
ATOM 1500 O O . ARG A 1 195 ? 8.170 -10.286 17.711 1.00 38.84 195 ARG A O 1
ATOM 1507 N N . LEU A 1 196 ? 7.763 -10.063 15.527 1.00 39.75 196 LEU A N 1
ATOM 1508 C CA . LEU A 1 196 ? 6.299 -10.187 15.629 1.00 39.75 196 LEU A CA 1
ATOM 1509 C C . LEU A 1 196 ? 5.771 -11.462 14.949 1.00 39.75 196 LEU A C 1
ATOM 1511 O O . LEU A 1 196 ? 6.482 -12.069 14.143 1.00 39.75 196 LEU A O 1
ATOM 1515 N N . PRO A 1 197 ? 4.520 -11.898 15.230 1.00 38.75 197 PRO A N 1
ATOM 1516 C CA . PRO A 1 197 ? 3.878 -12.954 14.451 1.00 38.75 197 PRO A CA 1
ATOM 1517 C C . PRO A 1 197 ? 3.998 -12.608 12.961 1.00 38.75 197 PRO A C 1
ATOM 1519 O O . PRO A 1 197 ? 3.595 -11.517 12.563 1.00 38.75 197 PRO A O 1
ATOM 1522 N N . ARG A 1 198 ? 4.563 -13.529 12.165 1.00 44.72 198 ARG A N 1
ATOM 1523 C CA . ARG A 1 198 ? 5.048 -13.411 10.763 1.00 44.72 198 ARG A CA 1
ATOM 1524 C C . ARG A 1 198 ? 4.102 -12.768 9.719 1.00 44.72 198 ARG A C 1
ATOM 1526 O O . ARG A 1 198 ? 4.419 -12.745 8.537 1.00 44.72 198 ARG A O 1
ATOM 1533 N N . ILE A 1 199 ? 2.934 -12.283 10.120 1.00 39.78 199 ILE A N 1
ATOM 1534 C CA . ILE A 1 199 ? 1.787 -11.940 9.275 1.00 39.78 199 ILE A CA 1
ATOM 1535 C C . ILE A 1 199 ? 1.647 -10.419 9.049 1.00 39.78 199 ILE A C 1
ATOM 1537 O O . ILE A 1 199 ? 0.901 -10.005 8.168 1.00 39.78 199 ILE A O 1
ATOM 1541 N N . ARG A 1 200 ? 2.393 -9.562 9.763 1.00 45.00 200 ARG A N 1
ATOM 1542 C CA . ARG A 1 200 ? 2.321 -8.093 9.603 1.00 45.00 200 ARG A CA 1
ATOM 1543 C C . ARG A 1 200 ? 3.499 -7.501 8.825 1.00 45.00 200 ARG A C 1
ATOM 1545 O O . ARG A 1 200 ? 4.139 -6.562 9.280 1.00 45.00 200 ARG A O 1
ATOM 1552 N N . ARG A 1 201 ? 3.787 -8.020 7.629 1.00 52.19 201 ARG A N 1
ATOM 1553 C CA . ARG A 1 201 ? 4.553 -7.220 6.658 1.00 52.19 201 ARG A CA 1
ATOM 1554 C C . ARG A 1 201 ? 3.679 -6.043 6.238 1.00 52.19 201 ARG A C 1
ATOM 1556 O O . ARG A 1 201 ? 2.516 -6.260 5.895 1.00 52.19 201 ARG A O 1
ATOM 1563 N N . SER A 1 202 ? 4.224 -4.824 6.229 1.00 58.25 202 SER A N 1
ATOM 1564 C CA . SER A 1 202 ? 3.548 -3.709 5.564 1.00 58.25 202 SER A CA 1
ATOM 1565 C C . SER A 1 202 ? 3.183 -4.155 4.153 1.00 58.25 202 SER A C 1
ATOM 1567 O O . SER A 1 202 ? 4.038 -4.612 3.390 1.00 58.25 202 SER A O 1
ATOM 1569 N N . LEU A 1 203 ? 1.898 -4.063 3.812 1.00 58.50 203 LEU A N 1
ATOM 1570 C CA . LEU A 1 203 ? 1.385 -4.406 2.486 1.00 58.50 203 LEU A CA 1
ATOM 1571 C C . LEU A 1 203 ? 2.108 -3.617 1.386 1.00 58.50 203 LEU A C 1
ATOM 1573 O O . LEU A 1 203 ? 2.186 -4.098 0.261 1.00 58.50 203 LEU A O 1
ATOM 1577 N N . PHE A 1 204 ? 2.698 -2.461 1.713 1.00 58.19 204 PHE A N 1
ATOM 1578 C CA . PHE A 1 204 ? 3.597 -1.743 0.816 1.00 58.19 204 PHE A CA 1
ATOM 1579 C C . PHE A 1 204 ? 4.887 -2.525 0.552 1.00 58.19 204 PHE A C 1
ATOM 1581 O O . PHE A 1 204 ? 5.212 -2.734 -0.607 1.00 58.19 204 PHE A O 1
ATOM 1588 N N . SER A 1 205 ? 5.583 -3.005 1.589 1.00 61.34 205 SER A N 1
ATOM 1589 C CA . SER A 1 205 ? 6.774 -3.856 1.434 1.00 61.34 205 SER A CA 1
ATOM 1590 C C . SER A 1 205 ? 6.431 -5.137 0.671 1.00 61.34 205 SER A C 1
ATOM 1592 O O . SER A 1 205 ? 7.094 -5.459 -0.307 1.00 61.34 205 SER A O 1
ATOM 1594 N N . LEU A 1 206 ? 5.319 -5.799 1.018 1.00 61.09 206 LEU A N 1
ATOM 1595 C CA . LEU A 1 206 ? 4.856 -6.990 0.305 1.00 61.09 206 LEU A CA 1
ATOM 1596 C C . LEU A 1 206 ? 4.619 -6.699 -1.182 1.00 61.09 206 LEU A C 1
ATOM 1598 O O . LEU A 1 206 ? 5.107 -7.431 -2.032 1.00 61.09 206 LEU A O 1
ATOM 1602 N N . VAL A 1 207 ? 3.889 -5.635 -1.512 1.00 60.97 207 VAL A N 1
ATOM 1603 C CA . VAL A 1 207 ? 3.512 -5.349 -2.902 1.00 60.97 207 VAL A CA 1
ATOM 1604 C C . VAL A 1 207 ? 4.677 -4.763 -3.698 1.00 60.97 207 VAL A C 1
ATOM 1606 O O . VAL A 1 207 ? 4.832 -5.088 -4.869 1.00 60.97 207 VAL A O 1
ATOM 1609 N N . PHE A 1 208 ? 5.544 -3.975 -3.067 1.00 64.94 208 PHE A N 1
ATOM 1610 C CA . PHE A 1 208 ? 6.781 -3.488 -3.667 1.00 64.94 208 PHE A CA 1
ATOM 1611 C C . PHE A 1 208 ? 7.741 -4.645 -3.971 1.00 64.94 208 PHE A C 1
ATOM 1613 O O . PHE A 1 208 ? 8.229 -4.754 -5.094 1.00 64.94 208 PHE A O 1
ATOM 1620 N N . SER A 1 209 ? 7.933 -5.575 -3.028 1.00 62.50 209 SER A N 1
ATOM 1621 C CA . SER A 1 209 ? 8.681 -6.813 -3.270 1.00 62.50 209 SER A CA 1
ATOM 1622 C C . SER A 1 209 ? 8.047 -7.649 -4.383 1.00 62.50 209 SER A C 1
ATOM 1624 O O . SER A 1 209 ? 8.765 -8.158 -5.235 1.00 62.50 209 SER A O 1
ATOM 1626 N N . LEU A 1 210 ? 6.714 -7.750 -4.436 1.00 57.84 210 LEU A N 1
ATOM 1627 C CA . LEU A 1 210 ? 6.005 -8.467 -5.502 1.00 57.84 210 LEU A CA 1
ATOM 1628 C C . LEU A 1 210 ? 6.190 -7.835 -6.891 1.00 57.84 210 LEU A C 1
ATOM 1630 O O . LEU A 1 210 ? 6.258 -8.571 -7.875 1.00 57.84 210 LEU A O 1
ATOM 1634 N N . SER A 1 211 ? 6.293 -6.507 -6.980 1.00 58.62 211 SER A N 1
ATOM 1635 C CA . SER A 1 211 ? 6.579 -5.802 -8.237 1.00 58.62 211 SER A CA 1
ATOM 1636 C C . SER A 1 211 ? 8.038 -5.978 -8.672 1.00 58.62 211 SER A C 1
ATOM 1638 O O . SER A 1 211 ? 8.296 -6.288 -9.834 1.00 58.62 211 SER A O 1
ATOM 1640 N N . HIS A 1 212 ? 8.990 -5.887 -7.737 1.00 58.06 212 HIS A N 1
ATOM 1641 C CA . HIS A 1 212 ? 10.423 -5.975 -8.042 1.00 58.06 212 HIS A CA 1
ATOM 1642 C C . HIS A 1 212 ? 10.949 -7.395 -8.257 1.00 58.06 212 HIS A C 1
ATOM 1644 O O . HIS A 1 212 ? 11.965 -7.575 -8.925 1.00 58.06 212 HIS A O 1
ATOM 1650 N N . HIS A 1 213 ? 10.270 -8.423 -7.747 1.00 53.69 213 HIS A N 1
ATOM 1651 C CA . HIS A 1 213 ? 10.747 -9.800 -7.878 1.00 53.69 213 HIS A CA 1
ATOM 1652 C C . HIS A 1 213 ? 10.719 -10.324 -9.327 1.00 53.69 213 HIS A C 1
ATOM 1654 O O . HIS A 1 213 ? 11.319 -11.351 -9.631 1.00 53.69 213 HIS A O 1
ATOM 1660 N N . ARG A 1 214 ? 10.047 -9.628 -10.258 1.00 54.53 214 ARG A N 1
ATOM 1661 C CA . ARG A 1 214 ? 9.853 -10.135 -11.624 1.00 54.53 214 ARG A CA 1
ATOM 1662 C C . ARG A 1 214 ? 10.980 -9.889 -12.624 1.00 54.53 214 ARG A C 1
ATOM 1664 O O . ARG A 1 214 ? 10.852 -10.404 -13.730 1.00 54.53 214 ARG A O 1
ATOM 1671 N N . ARG A 1 215 ? 12.049 -9.163 -12.292 1.00 47.56 215 ARG A N 1
ATOM 1672 C CA . ARG A 1 215 ? 13.298 -9.028 -13.079 1.00 47.56 215 ARG A CA 1
ATOM 1673 C C . ARG A 1 215 ? 14.216 -8.073 -12.320 1.00 47.56 215 ARG A C 1
ATOM 1675 O O . ARG A 1 215 ? 13.707 -7.187 -11.647 1.00 47.56 215 ARG A O 1
ATOM 1682 N N . GLY A 1 216 ? 15.534 -8.163 -12.502 1.00 54.84 216 GLY A N 1
ATOM 1683 C CA . GLY A 1 216 ? 16.501 -7.127 -12.094 1.00 54.84 216 GLY A CA 1
ATOM 1684 C C . GLY A 1 216 ? 16.326 -5.787 -12.833 1.00 54.84 216 GLY A C 1
ATOM 1685 O O . GLY A 1 216 ? 17.303 -5.172 -13.241 1.00 54.84 216 GLY A O 1
ATOM 1686 N N . ASN A 1 217 ? 15.081 -5.366 -13.059 1.00 55.75 217 ASN A N 1
ATOM 1687 C CA . ASN A 1 217 ? 14.678 -4.191 -13.796 1.00 55.75 217 ASN A CA 1
ATOM 1688 C C . ASN A 1 217 ? 14.245 -3.113 -12.813 1.00 55.75 217 ASN A C 1
ATOM 1690 O O . ASN A 1 217 ? 13.415 -3.321 -11.928 1.00 55.75 217 ASN A O 1
ATOM 1694 N N . THR A 1 218 ? 14.784 -1.928 -13.032 1.00 62.12 218 THR A N 1
ATOM 1695 C CA . THR A 1 218 ? 14.218 -0.685 -12.537 1.00 62.12 218 THR A CA 1
ATOM 1696 C C . THR A 1 218 ? 12.810 -0.516 -13.091 1.00 62.12 218 THR A C 1
ATOM 1698 O O . THR A 1 218 ? 12.619 -0.529 -14.311 1.00 62.12 218 THR A O 1
ATOM 1701 N N . ASP A 1 219 ? 11.830 -0.353 -12.206 1.00 67.69 219 ASP A N 1
ATOM 1702 C CA . ASP A 1 219 ? 10.469 -0.060 -12.630 1.00 67.69 219 ASP A CA 1
ATOM 1703 C C . ASP A 1 219 ? 10.430 1.352 -13.221 1.00 67.69 219 ASP A C 1
ATOM 1705 O O . ASP A 1 219 ? 10.925 2.295 -12.586 1.00 67.69 219 ASP A O 1
ATOM 1709 N N . PRO A 1 220 ? 9.836 1.533 -14.415 1.00 81.44 220 PRO A N 1
ATOM 1710 C CA . PRO A 1 220 ? 9.588 2.861 -14.933 1.00 81.44 220 PRO A CA 1
ATOM 1711 C C . PRO A 1 220 ? 8.741 3.633 -13.925 1.00 81.44 220 PRO A C 1
ATOM 1713 O O . PRO A 1 220 ? 7.620 3.245 -13.590 1.00 81.44 220 PRO A O 1
ATOM 1716 N N . LEU A 1 221 ? 9.269 4.749 -13.445 1.00 84.81 221 LEU A N 1
ATOM 1717 C CA . LEU A 1 221 ? 8.660 5.579 -12.412 1.00 84.81 221 LEU A CA 1
ATOM 1718 C C . LEU A 1 221 ? 7.221 5.991 -12.748 1.00 84.81 221 LEU A C 1
ATOM 1720 O O . LEU A 1 221 ? 6.381 6.127 -11.860 1.00 84.81 221 LEU A O 1
ATOM 1724 N N . HIS A 1 222 ? 6.903 6.152 -14.033 1.00 85.62 222 HIS A N 1
ATOM 1725 C CA . HIS A 1 222 ? 5.549 6.466 -14.476 1.00 85.62 222 HIS A CA 1
ATOM 1726 C C . HIS A 1 222 ? 4.538 5.351 -14.140 1.00 85.62 222 HIS A C 1
ATOM 1728 O O . HIS A 1 222 ? 3.388 5.662 -13.831 1.00 85.62 222 HIS A O 1
ATOM 1734 N N . HIS A 1 223 ? 4.951 4.076 -14.113 1.00 87.38 223 HIS A N 1
ATOM 1735 C CA . HIS A 1 223 ? 4.111 2.968 -13.646 1.00 87.38 223 HIS A CA 1
ATOM 1736 C C . HIS A 1 223 ? 3.880 3.042 -12.140 1.00 87.38 223 HIS A C 1
ATOM 1738 O O . HIS A 1 223 ? 2.737 2.943 -11.697 1.00 87.38 223 HIS A O 1
ATOM 1744 N N . LEU A 1 224 ? 4.942 3.267 -11.361 1.00 85.75 224 LEU A N 1
ATOM 1745 C CA . LEU A 1 224 ? 4.841 3.436 -9.911 1.00 85.75 224 LEU A CA 1
ATOM 1746 C C . LEU A 1 224 ? 3.934 4.626 -9.563 1.00 85.75 224 LEU A C 1
ATOM 1748 O O . LEU A 1 224 ? 3.063 4.525 -8.700 1.00 85.75 224 LEU A O 1
ATOM 1752 N N . ARG A 1 225 ? 4.078 5.735 -10.293 1.00 87.50 225 ARG A N 1
ATOM 1753 C CA . ARG A 1 225 ? 3.250 6.935 -10.160 1.00 87.50 225 ARG A CA 1
ATOM 1754 C C . ARG A 1 225 ? 1.789 6.652 -10.498 1.00 87.50 225 ARG A C 1
ATOM 1756 O O . ARG A 1 225 ? 0.921 6.994 -9.703 1.00 87.50 225 ARG A O 1
ATOM 1763 N N . ALA A 1 226 ? 1.509 5.989 -11.620 1.00 87.00 226 ALA A N 1
ATOM 1764 C CA . ALA A 1 226 ? 0.149 5.588 -11.977 1.00 87.00 226 ALA A CA 1
ATOM 1765 C C . ALA A 1 226 ? -0.454 4.627 -10.937 1.00 87.00 226 ALA A C 1
ATOM 1767 O O . ALA A 1 226 ? -1.624 4.750 -10.577 1.00 87.00 226 ALA A O 1
ATOM 1768 N N . TRP A 1 227 ? 0.344 3.708 -10.397 1.00 86.50 227 TRP A N 1
ATOM 1769 C CA . TRP A 1 227 ? -0.105 2.776 -9.370 1.00 86.50 227 TRP A CA 1
ATOM 1770 C C . TRP A 1 227 ? -0.447 3.477 -8.050 1.00 86.50 227 TRP A C 1
ATOM 1772 O O . TRP A 1 227 ? -1.508 3.228 -7.478 1.00 86.50 227 TRP A O 1
ATOM 1782 N N . ILE A 1 228 ? 0.396 4.403 -7.593 1.00 85.81 228 ILE A N 1
ATOM 1783 C CA . ILE A 1 228 ? 0.168 5.157 -6.355 1.00 85.81 228 ILE A CA 1
ATOM 1784 C C . ILE A 1 228 ? -0.975 6.170 -6.521 1.00 85.81 228 ILE A C 1
ATOM 1786 O O . ILE A 1 228 ? -1.896 6.192 -5.705 1.00 85.81 228 ILE A O 1
ATOM 1790 N N . GLN A 1 229 ? -0.935 6.992 -7.574 1.00 86.44 229 GLN A N 1
ATOM 1791 C CA . GLN A 1 229 ? -1.850 8.125 -7.757 1.00 86.44 229 GLN A CA 1
ATOM 1792 C C . GLN A 1 229 ? -3.196 7.697 -8.335 1.00 86.44 229 GLN A C 1
ATOM 1794 O O . GLN A 1 229 ? -4.245 8.061 -7.807 1.00 86.44 229 GLN A O 1
ATOM 1799 N N . ASN A 1 230 ? -3.174 6.893 -9.397 1.00 85.25 230 ASN A N 1
ATOM 1800 C CA . ASN A 1 230 ? -4.391 6.520 -10.116 1.00 85.25 230 ASN A CA 1
ATOM 1801 C C . ASN A 1 230 ? -4.984 5.210 -9.597 1.00 85.25 230 ASN A C 1
ATOM 1803 O O . ASN A 1 230 ? -6.106 4.867 -9.963 1.00 85.25 230 ASN A O 1
ATOM 1807 N N . ARG A 1 231 ? -4.258 4.479 -8.735 1.00 83.50 231 ARG A N 1
ATOM 1808 C CA . ARG A 1 231 ? -4.649 3.141 -8.261 1.00 83.50 231 ARG A CA 1
ATOM 1809 C C . ARG A 1 231 ? -4.930 2.200 -9.437 1.00 83.50 231 ARG A C 1
ATOM 1811 O O . ARG A 1 231 ? -5.811 1.345 -9.377 1.00 83.50 231 ARG A O 1
ATOM 1818 N N . THR A 1 232 ? -4.173 2.364 -10.518 1.00 84.12 232 THR A N 1
ATOM 1819 C CA . THR A 1 232 ? -4.268 1.552 -11.730 1.00 84.12 232 THR A CA 1
ATOM 1820 C C . THR A 1 232 ? -3.015 0.712 -11.875 1.00 84.12 232 THR A C 1
ATOM 1822 O O . THR A 1 232 ? -1.905 1.218 -11.731 1.00 84.12 232 THR A O 1
ATOM 1825 N N . LEU A 1 233 ? -3.178 -0.565 -12.206 1.00 82.19 233 LEU A N 1
ATOM 1826 C CA . LEU A 1 233 ? -2.050 -1.379 -12.653 1.00 82.19 233 LEU A CA 1
ATOM 1827 C C . LEU A 1 233 ? -1.565 -0.875 -14.021 1.00 82.19 233 LEU A C 1
ATOM 1829 O O . LEU A 1 233 ? -2.410 -0.475 -14.829 1.00 82.19 233 LEU A O 1
ATOM 1833 N N . PRO A 1 234 ? -0.251 -0.908 -14.301 1.00 78.31 234 PRO A N 1
ATOM 1834 C CA . PRO A 1 234 ? 0.278 -0.495 -15.593 1.00 78.31 234 PRO A CA 1
ATOM 1835 C C . PRO A 1 234 ? -0.376 -1.316 -16.714 1.00 78.31 234 PRO A C 1
ATOM 1837 O O . PRO A 1 234 ? -0.384 -2.551 -16.695 1.00 78.31 234 PRO A O 1
ATOM 1840 N N . GLY A 1 235 ? -1.011 -0.619 -17.657 1.00 69.12 235 GLY A N 1
ATOM 1841 C CA . GLY A 1 235 ? -1.665 -1.229 -18.809 1.00 69.12 235 GLY A CA 1
ATOM 1842 C C . GLY A 1 235 ? -0.606 -1.675 -19.808 1.00 69.12 235 GLY A C 1
ATOM 1843 O O . GLY A 1 235 ? -0.013 -0.836 -20.469 1.00 69.12 235 GLY A O 1
ATOM 1844 N N . GLY A 1 236 ? -0.339 -2.978 -19.895 1.00 57.72 236 GLY A N 1
ATOM 1845 C CA . GLY A 1 236 ? 0.647 -3.493 -20.854 1.00 57.72 236 GLY A CA 1
ATOM 1846 C C . GLY A 1 236 ? 1.218 -4.874 -20.550 1.00 57.72 236 GLY A C 1
ATOM 1847 O O . GLY A 1 236 ? 1.874 -5.458 -21.404 1.00 57.72 236 GLY A O 1
ATOM 1848 N N . GLY A 1 237 ? 0.956 -5.441 -19.370 1.00 49.66 237 GLY A N 1
ATOM 1849 C CA . GLY A 1 237 ? 1.303 -6.834 -19.102 1.00 49.66 237 GLY A CA 1
ATOM 1850 C C . GLY A 1 237 ? 0.373 -7.786 -19.849 1.00 49.66 237 GLY A C 1
ATOM 1851 O O . GLY A 1 237 ? -0.582 -8.283 -19.251 1.00 49.66 237 GLY A O 1
ATOM 1852 N N . SER A 1 238 ? 0.634 -8.047 -21.134 1.00 44.16 238 SER A N 1
ATOM 1853 C CA . SER A 1 238 ? 0.135 -9.259 -21.790 1.00 44.16 238 SER A CA 1
ATOM 1854 C C . SER A 1 238 ? 0.472 -10.450 -20.896 1.00 44.16 238 SER A C 1
ATOM 1856 O O . SER A 1 238 ? 1.552 -10.499 -20.293 1.00 44.16 238 SER A O 1
ATOM 1858 N N . ARG A 1 239 ? -0.462 -11.393 -20.748 1.00 47.09 239 ARG A N 1
ATOM 1859 C CA . ARG A 1 239 ? -0.195 -12.610 -19.981 1.00 47.09 239 ARG A CA 1
ATOM 1860 C C . ARG A 1 239 ? 1.064 -13.262 -20.555 1.00 47.09 239 ARG A C 1
ATOM 1862 O O . ARG A 1 239 ? 1.176 -13.418 -21.769 1.00 47.09 239 ARG A O 1
ATOM 1869 N N . ALA A 1 240 ? 2.014 -13.615 -19.688 1.00 39.25 240 ALA A N 1
ATOM 1870 C CA . ALA A 1 240 ? 3.158 -14.435 -20.069 1.00 39.25 240 ALA A CA 1
ATOM 1871 C C . ALA A 1 240 ? 2.605 -15.772 -20.595 1.00 39.25 240 ALA A C 1
ATOM 1873 O O . ALA A 1 240 ? 2.187 -16.612 -19.803 1.00 39.25 240 ALA A O 1
ATOM 1874 N N . GLY A 1 241 ? 2.476 -15.891 -21.919 1.00 42.84 241 GLY A N 1
ATOM 1875 C CA . GLY A 1 241 ? 1.797 -16.999 -22.598 1.00 42.84 241 GLY A CA 1
ATOM 1876 C C . GLY A 1 241 ? 0.936 -16.620 -23.814 1.00 42.84 241 GLY A C 1
ATOM 1877 O O . GLY A 1 241 ? 0.457 -17.525 -24.481 1.00 42.84 241 GLY A O 1
ATOM 1878 N N . GLU A 1 242 ? 0.729 -15.332 -24.125 1.00 37.16 242 GLU A N 1
ATOM 1879 C CA . GLU A 1 242 ? -0.075 -14.884 -25.292 1.00 37.16 242 GLU A CA 1
ATOM 1880 C C . GLU A 1 242 ? 0.750 -14.372 -26.494 1.00 37.16 242 GLU A C 1
ATOM 1882 O O . GLU A 1 242 ? 0.218 -13.705 -27.379 1.00 37.16 242 GLU A O 1
ATOM 1887 N N . LEU A 1 243 ? 2.042 -14.697 -26.567 1.00 34.94 243 LEU A N 1
ATOM 1888 C CA . LEU A 1 243 ? 2.823 -14.597 -27.805 1.00 34.94 243 LEU A CA 1
ATOM 1889 C C . LEU A 1 243 ? 3.194 -16.030 -28.192 1.00 34.94 243 LEU A C 1
ATOM 1891 O O . LEU A 1 243 ? 3.817 -16.716 -27.383 1.00 34.94 243 LEU A O 1
ATOM 1895 N N . GLY A 1 244 ? 2.669 -16.473 -29.339 1.00 37.56 244 GLY A N 1
ATOM 1896 C CA . GLY A 1 244 ? 2.676 -17.866 -29.801 1.00 37.56 244 GLY A CA 1
ATOM 1897 C C . GLY A 1 244 ? 4.047 -18.464 -30.070 1.00 37.56 244 GLY A C 1
ATOM 1898 O O . GLY A 1 244 ? 5.034 -17.701 -30.167 1.00 37.56 244 GLY A O 1
#

InterPro domains:
  IPR000028 Chloroperoxidase [PF01328] (3-234)
  IPR000028 Chloroperoxidase [PS51405] (1-244)
  IPR036851 Chloroperoxidase-like superfamily [G3DSA:1.10.489.10] (2-239)
  IPR036851 Chloroperoxidase-like superfamily [SSF47571] (3-135)

Sequence (244 aa):
MIYFPPQTGDVRSLLPALGPVAGRGHLPPRKNEDISLLTLARALQAGYTLSSPRVDQPRRKLGTSNQEYAPADIDDDPVDDITRVGDVVKIVVSAEQDTPLALKRCLQSGFLTPLSLSGIVTPDRIEHDMSLAHRNMLWEEQYAPFQATRGQLMQDEKHDLMNAEHVAKSRVRAENASPTLDGLQAEAARGDGHRLPRIRRSLFSLVFSLSHHRRGNTDPLHHLRAWIQNRTLPGGGSRAGELG

Foldseek 3Di:
DDFADDDPQDDDALQLQVLALQRVVLAPPHFLWQAFPLSVLSSSCVSLVQDQQPPPDPPPPDDDDDDDDDDDDDDPDPDDCSNVSNVLNCCVVVCVPDDPVSVVVCVVVCVRVGDRSLNCQAPPPQDAALDLFFHDDDPPDRGTDSAGDCPLLVVLDDPQFDDPVSVVNSSVVSCVVDPDDDPVRVCLSVLPCPPHDNNRRNVCVVVVCSVCVPDVDTDRNVQVCCSSHVSHHDPDPDDPPPPD

Secondary structure (DSSP, 8-state):
----PPPTTPPPPS-TTHHHHHHTTSS-TTT--SB-HHHHHHHHHHHHTPPPPP----------------PPP-------THHHHHHHHHHHHHHHHS-HHHHHHHHHTTTTSPBPHHHHSSBTTTB-SS-SSSPPPPTT-SS--SS--S-SGGGS-BTTEE-HHHHHHHHHHHHHHS----HHHHHHHHT--SSS-TT---HHHHHHHHHHTT-S-PEEHHHHHIIIII----TT---TT---

Radius of gyration: 20.55 Å; chains: 1; bounding box: 56×61×49 Å